Protein AF-J3LW16-F1 (afdb_monomer_lite)

InterPro domains:
  IPR012337 Ribonuclease H-like superfamily [SSF53098] (1-174)
  IPR036397 Ribonuclease H superfamily [G3DSA:3.30.420.10] (1-181)
  IPR039637 CCR4-NOT transcription complex subunit 7/8/Pop2 [PTHR10797] (1-177)

Foldseek 3Di:
DDFAWQDQDDFDDDDDPDPVFRVVVSLLVRLQQTATAKDKAFDADPVRHAAQDDPVRDGDIDMFGAQPDDPVPGDGDPVSVVVVVVVPDDNVCCNVPGDHLLVVLVCVVVVCCWQHPVHEAEEAPCSNVLSNNLCSNVVDRADPDPVSNVVSCCRGPVHYDHVNVVVVVVPPDPPDDDDDDDDD

pLDDT: mean 91.42, std 15.3, range [28.72, 98.69]

Radius of gyration: 17.5 Å; chains: 1; bounding box: 40×38×48 Å

Structure (mmCIF, N/CA/C/O backbone):
data_AF-J3LW16-F1
#
_entry.id   AF-J3LW16-F1
#
loop_
_atom_site.group_PDB
_atom_site.id
_atom_site.type_symbol
_atom_site.label_atom_id
_atom_site.label_alt_id
_atom_site.label_comp_id
_atom_site.label_asym_id
_atom_site.label_entity_id
_atom_site.label_seq_id
_atom_site.pdbx_PDB_ins_code
_atom_site.Cartn_x
_atom_site.Cartn_y
_atom_site.Cartn_z
_atom_site.occupancy
_atom_site.B_iso_or_equiv
_atom_site.auth_seq_id
_atom_site.auth_comp_id
_atom_site.auth_asym_id
_atom_site.auth_atom_id
_atom_site.pdbx_PDB_model_num
ATOM 1 N N . MET A 1 1 ? 10.191 -1.243 1.109 1.00 96.81 1 MET A N 1
ATOM 2 C CA . MET A 1 1 ? 8.870 -0.820 0.605 1.00 96.81 1 MET A CA 1
ATOM 3 C C . MET A 1 1 ? 8.371 0.280 1.515 1.00 96.81 1 MET A C 1
ATOM 5 O O . MET A 1 1 ? 8.704 0.232 2.696 1.00 96.81 1 MET A O 1
ATOM 9 N N . ASP A 1 2 ? 7.664 1.246 0.942 1.00 97.88 2 ASP A N 1
ATOM 10 C CA . ASP A 1 2 ? 7.088 2.395 1.641 1.00 97.88 2 ASP A CA 1
ATOM 11 C C . ASP A 1 2 ? 5.839 2.896 0.893 1.00 97.88 2 ASP A C 1
ATOM 13 O O . ASP A 1 2 ? 5.731 2.666 -0.322 1.00 97.88 2 ASP A O 1
ATOM 17 N N . THR A 1 3 ? 4.901 3.547 1.586 1.00 98.44 3 THR A N 1
ATOM 18 C CA . THR A 1 3 ? 3.674 4.077 0.971 1.00 98.44 3 THR A CA 1
ATOM 19 C C . THR A 1 3 ? 3.356 5.508 1.377 1.00 98.44 3 THR A C 1
ATOM 21 O O . THR A 1 3 ? 3.570 5.904 2.514 1.00 98.44 3 THR A O 1
ATOM 24 N N . GLU A 1 4 ? 2.734 6.248 0.456 1.00 98.50 4 GLU A N 1
ATOM 25 C CA . GLU A 1 4 ? 2.121 7.543 0.760 1.00 98.50 4 GLU A CA 1
ATOM 26 C C . GLU A 1 4 ? 0.601 7.425 0.698 1.00 98.50 4 GLU A C 1
ATOM 28 O O . GLU A 1 4 ? 0.036 6.815 -0.219 1.00 98.50 4 GLU A O 1
ATOM 33 N N . PHE A 1 5 ? -0.075 8.030 1.668 1.00 98.06 5 PHE A N 1
ATOM 34 C CA . PHE A 1 5 ? -1.526 7.971 1.820 1.00 98.06 5 PHE A CA 1
ATOM 35 C C . PHE A 1 5 ? -2.046 9.226 2.540 1.00 98.06 5 PHE A C 1
ATOM 37 O O . PHE A 1 5 ? -1.268 9.936 3.181 1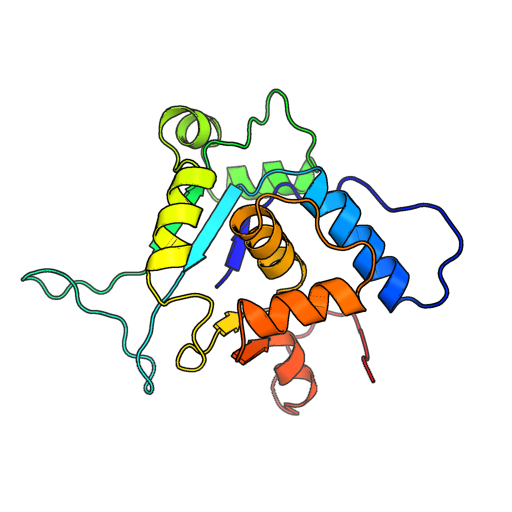.00 98.06 5 PHE A O 1
ATOM 44 N N . PRO A 1 6 ? -3.357 9.529 2.479 1.00 97.56 6 PRO A N 1
ATOM 45 C CA . PRO A 1 6 ? -3.910 10.810 2.934 1.00 97.56 6 PRO A CA 1
ATOM 46 C C . PRO A 1 6 ? -4.045 10.934 4.467 1.00 97.56 6 PRO A C 1
ATOM 48 O O . PRO A 1 6 ? -4.935 11.618 4.974 1.00 97.56 6 PRO A O 1
ATOM 51 N N . GLY A 1 7 ? -3.160 10.281 5.223 1.00 96.81 7 GLY A N 1
ATOM 52 C CA . GLY A 1 7 ? -3.076 10.362 6.677 1.00 96.81 7 GLY A CA 1
ATOM 53 C C . GLY A 1 7 ? -4.148 9.574 7.432 1.00 96.81 7 GLY A C 1
ATOM 54 O O . GLY A 1 7 ? -4.630 8.532 6.989 1.00 96.81 7 GLY A O 1
ATOM 55 N N . ILE A 1 8 ? -4.474 10.066 8.629 1.00 97.06 8 ILE A N 1
ATOM 56 C CA . ILE A 1 8 ? -5.445 9.478 9.560 1.00 97.06 8 ILE A CA 1
ATOM 57 C C . ILE A 1 8 ? -6.541 10.516 9.795 1.00 97.06 8 ILE A C 1
ATOM 59 O O . ILE A 1 8 ? -6.280 11.576 10.361 1.00 97.06 8 ILE A O 1
ATOM 63 N N . VAL A 1 9 ? -7.767 10.199 9.387 1.00 96.75 9 VAL A N 1
ATOM 64 C CA . VAL A 1 9 ? -8.920 11.117 9.417 1.00 96.75 9 VAL A CA 1
ATOM 65 C C . VAL A 1 9 ? -9.937 10.757 10.492 1.00 96.75 9 VAL A C 1
ATOM 67 O O . VAL A 1 9 ? -10.747 11.590 10.889 1.00 96.75 9 VAL A O 1
ATOM 70 N N . CYS A 1 10 ? -9.901 9.522 10.993 1.00 94.25 10 CYS A N 1
ATOM 71 C CA . CYS A 1 10 ? -10.822 9.067 12.023 1.00 94.25 10 CYS A CA 1
ATOM 72 C C . CYS A 1 10 ? -10.128 8.216 13.086 1.00 94.25 10 CYS A C 1
ATOM 74 O O . CYS A 1 10 ? -9.107 7.567 12.850 1.00 94.25 10 CYS A O 1
ATOM 76 N N . ARG A 1 11 ? -10.713 8.210 14.284 1.00 94.69 11 ARG A N 1
ATOM 77 C CA . ARG A 1 11 ? -10.347 7.311 15.377 1.00 94.69 11 ARG A CA 1
ATOM 78 C C . ARG A 1 11 ? -11.621 6.642 15.881 1.00 94.69 11 ARG A C 1
ATOM 80 O O . ARG A 1 11 ? -12.597 7.350 16.135 1.00 94.69 11 ARG A O 1
ATOM 87 N N . PRO A 1 12 ? -11.646 5.309 16.003 1.00 91.19 12 PRO A N 1
ATOM 88 C CA . PRO A 1 12 ? -12.837 4.611 16.444 1.00 91.19 12 PRO A CA 1
ATOM 89 C C . PRO A 1 12 ? -13.121 4.951 17.912 1.00 91.19 12 PRO A C 1
ATOM 91 O O . PRO A 1 12 ? -12.210 5.030 18.738 1.00 91.19 12 PRO A O 1
ATOM 94 N N . VAL A 1 13 ? -14.398 5.168 18.222 1.00 89.94 13 VAL A N 1
ATOM 95 C CA . VAL A 1 13 ? -14.882 5.469 19.574 1.00 89.94 13 VAL A CA 1
ATOM 96 C C . VAL A 1 13 ? -15.465 4.193 20.168 1.00 89.94 13 VAL A C 1
ATOM 98 O O . VAL A 1 13 ? -16.282 3.533 19.531 1.00 89.94 13 VAL A O 1
ATOM 101 N N . GLY A 1 14 ? -15.048 3.836 21.380 1.00 87.31 14 GLY A N 1
ATOM 102 C CA . GLY A 1 14 ? -15.543 2.646 22.065 1.00 87.31 14 GLY A CA 1
ATOM 103 C C . GLY A 1 14 ? -14.592 2.138 23.141 1.00 87.31 14 GLY A C 1
ATOM 104 O O . GLY A 1 14 ? -13.518 2.700 23.360 1.00 87.31 14 GLY A O 1
ATOM 105 N N . ALA A 1 15 ? -15.006 1.067 23.815 1.00 87.62 15 ALA A N 1
ATOM 106 C CA . ALA A 1 15 ? -14.154 0.332 24.738 1.00 87.62 15 ALA A CA 1
ATOM 107 C C . ALA A 1 15 ? -13.325 -0.701 23.963 1.00 87.62 15 ALA A C 1
ATOM 109 O O . ALA A 1 15 ? -13.872 -1.478 23.181 1.00 87.62 15 ALA A O 1
ATOM 110 N N . PHE A 1 16 ? -12.016 -0.720 24.206 1.00 91.50 16 PHE A N 1
ATOM 111 C CA . PHE A 1 16 ? -11.082 -1.670 23.606 1.00 91.50 16 PHE A CA 1
ATOM 112 C C . PHE A 1 16 ? -10.417 -2.486 24.708 1.00 91.50 16 PHE A C 1
ATOM 114 O O . PHE A 1 16 ? -10.077 -1.947 25.760 1.00 91.50 16 PHE A O 1
ATOM 121 N N . HIS A 1 17 ? -10.226 -3.781 24.464 1.00 88.00 17 HIS A N 1
ATOM 122 C CA . HIS A 1 17 ? -9.597 -4.678 25.434 1.00 88.00 17 HIS A CA 1
ATOM 123 C C . HIS A 1 17 ? -8.100 -4.394 25.604 1.00 88.00 17 HIS A C 1
ATOM 125 O O . HIS A 1 17 ? -7.548 -4.624 26.678 1.00 88.00 17 HIS A O 1
ATOM 131 N N . SER A 1 18 ? -7.448 -3.866 24.566 1.00 92.75 18 SER A N 1
ATOM 132 C CA . SER A 1 18 ? -6.033 -3.511 24.582 1.00 92.75 18 SER A CA 1
ATOM 133 C C . SER A 1 18 ? -5.723 -2.314 23.674 1.00 92.75 18 SER A C 1
ATOM 135 O O . SER A 1 18 ? -6.483 -1.983 22.759 1.00 92.75 18 SER A O 1
ATOM 137 N N . LEU A 1 19 ? -4.561 -1.686 23.893 1.00 91.50 19 LEU A N 1
ATOM 138 C CA . LEU A 1 19 ? -4.025 -0.662 22.986 1.00 91.50 19 LEU A CA 1
ATOM 139 C C . LEU A 1 19 ? -3.791 -1.228 21.577 1.00 91.50 19 LEU A C 1
ATOM 141 O O . LEU A 1 19 ? -3.982 -0.534 20.583 1.00 91.50 19 LEU A O 1
ATOM 145 N N . THR A 1 20 ? -3.412 -2.501 21.487 1.00 91.12 20 THR A N 1
ATOM 146 C CA . THR A 1 20 ? -3.200 -3.201 20.222 1.00 91.12 20 THR A CA 1
ATOM 147 C C . THR A 1 20 ? -4.496 -3.312 19.414 1.00 91.12 20 THR A C 1
ATOM 149 O O . THR A 1 20 ? -4.492 -3.011 18.219 1.00 91.12 20 THR A O 1
ATOM 152 N N . ASP A 1 21 ? -5.614 -3.649 20.065 1.00 91.94 21 ASP A N 1
ATOM 153 C CA . ASP A 1 21 ? -6.932 -3.703 19.419 1.00 91.94 21 ASP A CA 1
ATOM 154 C C . ASP A 1 21 ? -7.376 -2.320 18.939 1.00 91.94 21 ASP A C 1
ATOM 156 O O . ASP A 1 21 ? -7.858 -2.174 17.816 1.00 91.94 21 ASP A O 1
ATOM 160 N N . TYR A 1 22 ? -7.160 -1.290 19.762 1.00 95.44 22 TYR A N 1
ATOM 161 C CA . TYR A 1 22 ? -7.435 0.098 19.392 1.00 95.44 22 TYR A CA 1
ATOM 162 C C . TYR A 1 22 ? -6.612 0.548 18.175 1.00 95.44 22 TYR A C 1
ATOM 164 O O . TYR A 1 22 ? -7.145 1.148 17.236 1.00 95.44 22 TYR A O 1
ATOM 172 N N . ASN A 1 23 ? -5.316 0.229 18.161 1.00 95.31 23 ASN A N 1
ATOM 173 C CA . ASN A 1 23 ? -4.415 0.571 17.064 1.00 95.31 23 ASN A CA 1
ATOM 174 C C . ASN A 1 23 ? -4.839 -0.122 15.766 1.00 95.31 23 ASN A C 1
ATOM 176 O O . ASN A 1 23 ? -4.913 0.528 14.723 1.00 95.31 23 ASN A O 1
ATOM 180 N N . TYR A 1 24 ? -5.174 -1.414 15.829 1.00 97.06 24 TYR A N 1
ATOM 181 C CA . TYR A 1 24 ? -5.664 -2.142 14.662 1.00 97.06 24 TYR A CA 1
ATOM 182 C C . TYR A 1 24 ? -7.007 -1.594 14.167 1.00 97.06 24 TYR A C 1
ATOM 184 O O . TYR A 1 24 ? -7.173 -1.386 12.968 1.00 97.06 24 TYR A O 1
ATOM 192 N N . ALA A 1 25 ? -7.945 -1.299 15.069 1.00 97.38 25 ALA A N 1
ATOM 193 C CA . ALA A 1 25 ? -9.228 -0.706 14.704 1.00 97.38 25 ALA A CA 1
ATOM 194 C C . ALA A 1 25 ? -9.055 0.665 14.027 1.00 97.38 25 ALA A C 1
ATOM 196 O O . ALA A 1 25 ? -9.733 0.955 13.040 1.00 97.38 25 ALA A O 1
ATOM 197 N N . THR A 1 26 ? -8.113 1.483 14.510 1.00 97.81 26 THR A N 1
ATOM 198 C CA . THR A 1 26 ? -7.762 2.772 13.894 1.00 97.81 26 THR A CA 1
ATOM 199 C C . THR A 1 26 ? -7.190 2.573 12.493 1.00 97.81 26 THR A C 1
ATOM 201 O O . THR A 1 26 ? -7.666 3.198 11.546 1.00 97.81 26 THR A O 1
ATOM 204 N N . LEU A 1 27 ? -6.223 1.665 12.335 1.00 98.38 27 LEU A N 1
ATOM 205 C CA . LEU A 1 27 ? -5.636 1.330 11.038 1.00 98.38 27 LEU A CA 1
ATOM 206 C C . LEU A 1 27 ? -6.707 0.843 10.059 1.00 98.38 27 LEU A C 1
ATOM 208 O O . LEU A 1 27 ? -6.831 1.394 8.969 1.00 98.38 27 LEU A O 1
ATOM 212 N N . LYS A 1 28 ? -7.521 -0.140 10.462 1.00 98.25 28 LYS A N 1
ATOM 213 C CA . LYS A 1 28 ? -8.598 -0.715 9.646 1.00 98.25 28 LYS A CA 1
ATOM 214 C C . LYS A 1 28 ? -9.560 0.362 9.151 1.00 98.25 28 LYS A C 1
ATOM 216 O O . LYS A 1 28 ? -9.872 0.390 7.963 1.00 98.25 28 LYS A O 1
ATOM 221 N N . ALA A 1 29 ? -10.029 1.233 10.046 1.00 97.94 29 ALA A N 1
ATOM 222 C CA . ALA A 1 29 ? -10.995 2.273 9.708 1.00 97.94 29 ALA A CA 1
ATOM 223 C C . ALA A 1 29 ? -10.449 3.236 8.643 1.00 97.94 29 ALA A C 1
ATOM 225 O O . ALA A 1 29 ? -11.115 3.478 7.638 1.00 97.94 29 ALA A O 1
ATOM 226 N N . ASN A 1 30 ? -9.219 3.724 8.826 1.00 98.44 30 ASN A N 1
ATOM 227 C CA . ASN A 1 30 ? -8.609 4.675 7.898 1.00 98.44 30 ASN A CA 1
ATOM 228 C C . ASN A 1 30 ? -8.214 4.007 6.577 1.00 98.44 30 ASN A C 1
ATOM 230 O O . ASN A 1 30 ? -8.595 4.498 5.523 1.00 98.44 30 ASN A O 1
ATOM 234 N N . VAL A 1 31 ? -7.546 2.849 6.609 1.00 98.44 31 VAL A N 1
ATOM 235 C CA . VAL A 1 31 ? -7.149 2.135 5.384 1.00 98.44 31 VAL A CA 1
ATOM 236 C C . VAL A 1 31 ? -8.365 1.770 4.538 1.00 98.44 31 VAL A C 1
ATOM 238 O O . VAL A 1 31 ? -8.336 1.941 3.324 1.00 98.44 31 VAL A O 1
ATOM 241 N N . ASN A 1 32 ? -9.460 1.295 5.138 1.00 97.88 32 ASN A N 1
ATOM 242 C CA . ASN A 1 32 ? -10.658 0.941 4.374 1.00 97.88 32 ASN A CA 1
ATOM 243 C C . ASN A 1 32 ? -11.332 2.166 3.743 1.00 97.88 32 ASN A C 1
ATOM 245 O O . ASN A 1 32 ? -11.803 2.065 2.612 1.00 97.88 32 ASN A O 1
ATOM 249 N N . MET A 1 33 ? -11.335 3.305 4.438 1.00 96.88 33 MET A N 1
ATOM 250 C CA . MET A 1 33 ? -11.962 4.548 3.982 1.00 96.88 33 MET A CA 1
ATOM 251 C C . MET A 1 33 ? -11.153 5.275 2.903 1.00 96.88 33 MET A C 1
ATOM 253 O O . MET A 1 33 ? -11.739 5.876 2.013 1.00 96.88 33 MET A O 1
ATOM 257 N N . LEU A 1 34 ? -9.825 5.223 2.985 1.00 97.88 34 LEU A N 1
ATOM 258 C CA . LEU A 1 34 ? -8.932 6.088 2.219 1.00 97.88 34 LEU A CA 1
ATOM 259 C C . LEU A 1 34 ? -8.289 5.371 1.024 1.00 97.88 34 LEU A C 1
ATOM 261 O O . LEU A 1 34 ? -8.179 4.139 0.990 1.00 97.88 34 LEU A O 1
ATOM 265 N N . HIS A 1 35 ? -7.841 6.147 0.040 1.00 97.62 35 HIS A N 1
ATOM 266 C CA . HIS A 1 35 ? -7.125 5.644 -1.131 1.00 97.62 35 HIS A CA 1
ATOM 267 C C . HIS A 1 35 ? -5.606 5.713 -0.933 1.00 97.62 35 HIS A C 1
ATOM 269 O O . HIS A 1 35 ? -5.083 6.662 -0.355 1.00 97.62 35 HIS A O 1
ATOM 275 N N . LEU A 1 36 ? -4.903 4.679 -1.403 1.00 98.31 36 LEU A N 1
ATOM 276 C CA . LEU A 1 36 ? -3.443 4.676 -1.489 1.00 98.31 36 LEU A CA 1
ATOM 277 C C . LEU A 1 36 ? -3.021 5.675 -2.572 1.00 98.31 36 LEU A C 1
ATOM 279 O O . LEU A 1 36 ? -3.593 5.651 -3.659 1.00 98.31 36 LEU A O 1
ATOM 283 N N . ILE A 1 37 ? -2.032 6.524 -2.292 1.00 98.56 37 ILE A N 1
ATOM 284 C CA . ILE A 1 37 ? -1.570 7.559 -3.229 1.00 98.56 37 ILE A CA 1
ATOM 285 C C . ILE A 1 37 ? -0.326 7.080 -3.973 1.00 98.56 37 ILE A C 1
ATOM 287 O O . ILE A 1 37 ? -0.235 7.221 -5.192 1.00 98.56 37 ILE A O 1
ATOM 291 N N . GLN A 1 38 ? 0.631 6.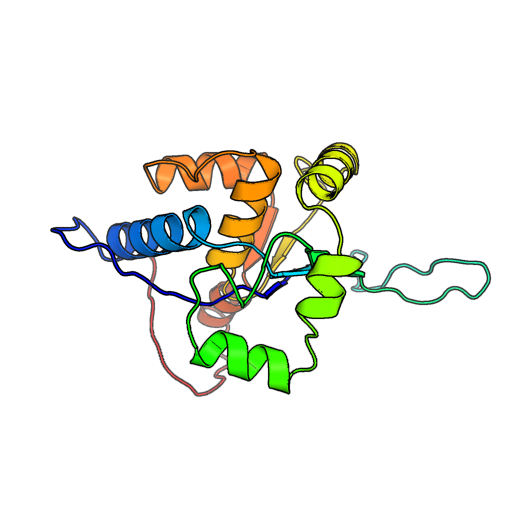500 -3.251 1.00 98.62 38 GLN A N 1
ATOM 292 C CA . GLN A 1 38 ? 1.907 6.086 -3.822 1.00 98.62 38 GLN A CA 1
ATOM 293 C C . GLN A 1 38 ? 2.428 4.813 -3.163 1.00 98.62 38 GLN A C 1
ATOM 295 O O . GLN A 1 38 ? 2.261 4.610 -1.963 1.00 98.62 38 GLN A O 1
ATOM 300 N N . LEU A 1 39 ? 3.113 3.981 -3.943 1.00 98.62 39 LEU A N 1
ATOM 301 C CA . LEU A 1 39 ? 3.867 2.826 -3.466 1.00 98.62 39 LEU A CA 1
ATOM 302 C C . LEU A 1 39 ? 5.297 2.866 -4.009 1.00 98.62 39 LEU A C 1
ATOM 304 O O . LEU A 1 39 ? 5.510 2.848 -5.222 1.00 98.62 39 LEU A O 1
ATOM 308 N N . GLY A 1 40 ? 6.274 2.855 -3.106 1.00 98.31 40 GLY A N 1
ATOM 309 C CA . GLY A 1 40 ? 7.690 2.689 -3.413 1.00 98.31 40 GLY A CA 1
ATOM 310 C C . GLY A 1 40 ? 8.141 1.235 -3.260 1.00 98.31 40 GLY A C 1
ATOM 311 O O . GLY A 1 40 ? 8.070 0.655 -2.170 1.00 98.31 40 GLY A O 1
ATOM 312 N N . LEU A 1 41 ? 8.671 0.647 -4.334 1.00 97.50 41 LEU A N 1
ATOM 313 C CA . LEU A 1 41 ? 9.307 -0.670 -4.330 1.00 97.50 41 LEU A CA 1
ATOM 314 C C . LEU A 1 41 ? 10.763 -0.574 -4.790 1.00 97.50 41 LEU A C 1
ATOM 316 O O . LEU A 1 41 ? 11.073 -0.154 -5.905 1.00 97.50 41 LEU A O 1
ATOM 320 N N . THR A 1 42 ? 11.654 -1.063 -3.935 1.00 96.75 42 THR A N 1
ATOM 321 C CA . THR A 1 42 ? 13.070 -1.258 -4.242 1.00 96.75 42 THR A CA 1
ATOM 322 C C . THR A 1 42 ? 13.365 -2.741 -4.142 1.00 96.75 42 THR A C 1
ATOM 324 O O . THR A 1 42 ? 13.149 -3.342 -3.091 1.00 96.75 42 THR A O 1
ATOM 327 N N . PHE A 1 43 ? 13.861 -3.318 -5.233 1.00 95.38 43 PHE A N 1
ATOM 328 C CA . PHE A 1 43 ? 14.317 -4.701 -5.269 1.00 95.38 43 PHE A CA 1
ATOM 329 C C . PHE A 1 43 ? 15.833 -4.733 -5.134 1.00 95.38 43 PHE A C 1
ATOM 331 O O . PHE A 1 43 ? 16.528 -3.899 -5.717 1.00 95.38 43 PHE A O 1
ATOM 338 N N . SER A 1 44 ? 16.345 -5.701 -4.386 1.00 95.12 44 SER A N 1
ATOM 339 C CA . SER A 1 44 ? 17.779 -5.910 -4.238 1.00 95.12 44 SER A CA 1
ATOM 340 C C . SER A 1 44 ? 18.119 -7.390 -4.124 1.00 95.12 44 SER A C 1
ATOM 342 O O . SER A 1 44 ? 17.305 -8.206 -3.690 1.00 95.12 44 SER A O 1
ATOM 344 N N . GLY A 1 45 ? 19.335 -7.735 -4.543 1.00 93.06 45 GLY A N 1
ATOM 345 C CA . GLY A 1 45 ? 19.912 -9.049 -4.291 1.00 93.06 45 GLY A CA 1
ATOM 346 C C . GLY A 1 45 ? 20.379 -9.219 -2.836 1.00 93.06 45 GLY A C 1
ATOM 347 O O . GLY A 1 45 ? 20.343 -8.270 -2.046 1.00 93.06 45 GLY A O 1
ATOM 348 N N . PRO A 1 46 ? 20.874 -10.416 -2.468 1.00 91.38 46 PRO A N 1
ATOM 349 C CA . PRO A 1 46 ? 21.289 -10.734 -1.098 1.00 91.38 46 PRO A CA 1
ATOM 350 C C . PRO A 1 46 ? 22.421 -9.862 -0.532 1.00 91.38 46 PRO A C 1
ATOM 352 O O . PRO A 1 46 ? 22.639 -9.861 0.676 1.00 91.38 46 PRO A O 1
ATOM 355 N N . ARG A 1 47 ? 23.165 -9.135 -1.377 1.00 92.19 47 ARG A N 1
ATOM 356 C CA . ARG A 1 47 ? 24.240 -8.216 -0.966 1.00 92.19 47 ARG A CA 1
ATOM 357 C C . ARG A 1 47 ? 23.834 -6.746 -1.106 1.00 92.19 47 ARG A C 1
ATOM 359 O O . ARG A 1 47 ? 24.692 -5.871 -1.031 1.00 92.19 47 ARG A O 1
ATOM 366 N N . GLY A 1 48 ? 22.547 -6.466 -1.316 1.00 91.00 48 GLY A N 1
ATOM 367 C CA . GLY A 1 48 ? 22.028 -5.111 -1.494 1.00 91.00 48 GLY A CA 1
ATOM 368 C C . GLY A 1 48 ? 22.237 -4.538 -2.898 1.00 91.00 48 GLY A C 1
ATOM 369 O O . GLY A 1 48 ? 22.073 -3.338 -3.100 1.00 91.00 48 GLY A O 1
ATOM 370 N N . GLU A 1 49 ? 22.600 -5.361 -3.883 1.00 93.19 49 GLU A N 1
ATOM 371 C CA . GLU A 1 49 ? 22.755 -4.916 -5.264 1.00 93.19 49 GLU A CA 1
ATOM 372 C C . GLU A 1 49 ? 21.398 -4.608 -5.912 1.00 93.19 49 GLU A C 1
ATOM 374 O O . GLU A 1 49 ? 20.485 -5.430 -5.873 1.00 93.19 49 GLU A O 1
ATOM 379 N N . LEU A 1 50 ? 21.266 -3.431 -6.532 1.00 93.50 50 LEU A N 1
ATOM 380 C CA . LEU A 1 50 ? 20.065 -3.068 -7.289 1.00 93.50 50 LEU A CA 1
ATOM 381 C C . LEU A 1 50 ? 20.032 -3.776 -8.653 1.00 93.50 50 LEU A C 1
ATOM 383 O O . LEU A 1 50 ? 21.093 -3.974 -9.259 1.00 93.50 50 LEU A O 1
ATOM 387 N N . PRO A 1 51 ? 18.835 -4.102 -9.176 1.00 89.50 51 PRO A N 1
ATOM 388 C CA . PRO A 1 51 ? 18.692 -4.666 -10.508 1.00 89.50 51 PRO A CA 1
ATOM 389 C C . PRO A 1 51 ? 19.230 -3.693 -11.559 1.00 89.50 51 PRO A C 1
ATOM 391 O O . PRO A 1 51 ? 18.988 -2.487 -11.492 1.00 89.50 51 PRO A O 1
ATOM 394 N N . ALA A 1 52 ? 19.960 -4.241 -12.528 1.00 89.75 52 ALA A N 1
ATOM 395 C CA . ALA A 1 52 ? 20.427 -3.532 -13.709 1.00 89.75 52 ALA A CA 1
ATOM 396 C C . ALA A 1 52 ? 19.505 -3.881 -14.881 1.00 89.75 52 ALA A C 1
ATOM 398 O O . ALA A 1 52 ? 19.446 -5.044 -15.281 1.00 89.75 52 ALA A O 1
ATOM 399 N N . LEU A 1 53 ? 18.785 -2.891 -15.403 1.00 86.12 53 LEU A N 1
ATOM 400 C CA . LEU A 1 53 ? 17.825 -3.052 -16.494 1.00 86.12 53 LEU A CA 1
ATOM 401 C C . LEU A 1 53 ? 18.327 -2.350 -17.755 1.00 86.12 53 LEU A C 1
ATOM 403 O O . LEU A 1 53 ? 18.982 -1.316 -17.658 1.00 86.12 53 LEU A O 1
ATOM 407 N N . GLY A 1 54 ? 17.983 -2.904 -18.919 1.00 84.50 54 GLY A N 1
ATOM 408 C CA . GLY A 1 54 ? 18.375 -2.363 -20.223 1.00 84.50 54 GLY A CA 1
ATOM 409 C C . GLY A 1 54 ? 19.846 -2.593 -20.585 1.00 84.50 54 GLY A C 1
ATOM 410 O O . GLY A 1 54 ? 20.647 -3.071 -19.777 1.00 84.50 54 GLY A O 1
ATOM 411 N N . ASP A 1 55 ? 20.194 -2.238 -21.822 1.00 87.00 55 ASP A N 1
ATOM 412 C CA . ASP A 1 55 ? 21.555 -2.381 -22.361 1.00 87.00 55 ASP A CA 1
ATOM 413 C C . ASP A 1 55 ? 22.570 -1.491 -21.622 1.00 87.00 55 ASP A C 1
ATOM 415 O O . ASP A 1 55 ? 23.747 -1.831 -21.504 1.00 87.00 55 ASP A O 1
ATOM 419 N N . ASP A 1 56 ? 22.103 -0.373 -21.062 1.00 88.50 56 ASP A N 1
ATOM 420 C CA . ASP A 1 56 ? 22.888 0.578 -20.273 1.00 88.50 56 ASP A CA 1
ATOM 421 C C . ASP A 1 56 ? 23.068 0.156 -18.802 1.00 88.50 56 ASP A C 1
ATOM 423 O O . ASP A 1 56 ? 23.758 0.840 -18.039 1.00 88.50 56 ASP A O 1
ATOM 427 N N . ARG A 1 57 ? 22.489 -0.984 -18.393 1.00 87.44 57 ARG A N 1
ATOM 428 C CA . ARG A 1 57 ? 22.546 -1.527 -17.025 1.00 87.44 57 ARG A CA 1
ATOM 429 C C . ARG A 1 57 ? 22.100 -0.521 -15.961 1.00 87.44 57 ARG A C 1
ATOM 431 O O . ARG A 1 57 ? 22.646 -0.498 -14.850 1.00 87.44 57 ARG A O 1
ATOM 438 N N . ARG A 1 58 ? 21.102 0.306 -16.273 1.00 88.38 58 ARG A N 1
ATOM 439 C CA . ARG A 1 58 ? 20.588 1.316 -15.350 1.00 88.38 58 ARG A CA 1
ATOM 440 C C . ARG A 1 58 ? 20.019 0.665 -14.090 1.00 88.38 58 ARG A C 1
ATOM 442 O O . ARG A 1 58 ? 19.253 -0.295 -14.150 1.00 88.38 58 ARG A O 1
ATOM 449 N N . ARG A 1 59 ? 20.396 1.213 -12.932 1.00 91.00 59 ARG A N 1
ATOM 450 C CA . ARG A 1 59 ? 19.830 0.821 -11.636 1.00 91.00 59 ARG A CA 1
ATOM 451 C C . ARG A 1 59 ? 18.461 1.458 -11.470 1.00 91.00 59 ARG A C 1
ATOM 453 O O . ARG A 1 59 ? 18.322 2.663 -11.689 1.00 91.00 59 ARG A O 1
ATOM 460 N N . CYS A 1 60 ? 17.483 0.664 -11.058 1.00 88.94 60 CYS A N 1
ATOM 461 C CA . CYS A 1 60 ? 16.100 1.110 -10.962 1.00 88.94 60 CYS A CA 1
ATOM 462 C C . CYS A 1 60 ? 15.519 0.881 -9.568 1.00 88.94 60 CYS A C 1
ATOM 464 O O . CYS A 1 60 ? 15.785 -0.124 -8.909 1.00 88.94 60 CYS A O 1
ATOM 466 N N . VAL A 1 61 ? 14.696 1.842 -9.167 1.00 94.50 61 VAL A N 1
ATOM 467 C CA . VAL A 1 61 ? 13.713 1.745 -8.092 1.00 94.50 61 VAL A CA 1
ATOM 468 C C . VAL A 1 61 ? 12.373 2.149 -8.694 1.00 94.50 61 VAL A C 1
ATOM 470 O O . VAL A 1 61 ? 12.340 2.915 -9.661 1.00 94.50 61 VAL A O 1
ATOM 473 N N . TRP A 1 62 ? 11.283 1.607 -8.169 1.00 96.25 62 TRP A N 1
ATOM 474 C CA . TRP A 1 62 ? 9.956 1.813 -8.725 1.00 96.25 62 TRP A CA 1
ATOM 475 C C . TRP A 1 62 ? 9.113 2.633 -7.770 1.00 96.25 62 TRP A C 1
ATOM 477 O O . TRP A 1 62 ? 9.023 2.327 -6.583 1.00 96.25 62 TRP A O 1
ATOM 487 N N . GLN A 1 63 ? 8.460 3.642 -8.325 1.00 97.62 63 GLN A N 1
ATOM 488 C CA . GLN A 1 63 ? 7.450 4.431 -7.651 1.00 97.62 63 GLN A CA 1
ATOM 489 C C . GLN A 1 63 ? 6.174 4.336 -8.479 1.00 97.62 63 GLN A C 1
ATOM 491 O O . GLN A 1 63 ? 6.162 4.694 -9.657 1.00 97.62 63 GLN A O 1
ATOM 496 N N . PHE A 1 64 ? 5.119 3.810 -7.873 1.00 98.38 64 PHE A N 1
ATOM 497 C CA . PHE A 1 64 ? 3.801 3.697 -8.480 1.00 98.38 64 PHE A CA 1
ATOM 498 C C . PHE A 1 64 ? 2.917 4.781 -7.880 1.00 98.38 64 PHE A C 1
ATOM 500 O O . PHE A 1 64 ? 2.664 4.755 -6.679 1.00 98.38 64 PHE A O 1
ATOM 507 N N . ASN A 1 65 ? 2.467 5.722 -8.707 1.00 98.44 65 ASN A N 1
ATOM 508 C CA . ASN A 1 65 ? 1.528 6.769 -8.309 1.00 98.44 65 ASN A CA 1
ATOM 509 C C . ASN A 1 65 ? 0.127 6.348 -8.755 1.00 98.44 65 ASN A C 1
ATOM 511 O O . ASN A 1 65 ? -0.057 6.063 -9.938 1.00 98.44 65 ASN A O 1
ATOM 515 N N . PHE A 1 66 ? -0.832 6.272 -7.839 1.00 98.56 66 PHE A N 1
ATOM 516 C CA . PHE A 1 66 ? -2.159 5.713 -8.099 1.00 98.56 66 PHE A CA 1
ATOM 517 C C . PHE A 1 66 ? -3.172 6.780 -8.510 1.00 98.56 66 PHE A C 1
ATOM 519 O O . PHE A 1 66 ? -3.127 7.903 -8.011 1.00 98.56 66 PHE A O 1
ATOM 526 N N . CYS A 1 67 ? -4.092 6.425 -9.411 1.00 98.00 67 CYS A N 1
ATOM 527 C CA . CYS A 1 67 ? -5.094 7.355 -9.943 1.00 98.00 67 CYS A CA 1
ATOM 528 C C . CYS A 1 67 ? -6.381 7.439 -9.112 1.00 98.00 67 CYS A C 1
ATOM 530 O O . CYS A 1 67 ? -7.264 8.227 -9.431 1.00 98.00 67 CYS A O 1
ATOM 532 N N . GLU A 1 68 ? -6.533 6.593 -8.093 1.00 97.50 68 GLU A N 1
ATOM 533 C CA . GLU A 1 68 ? -7.770 6.488 -7.317 1.00 97.50 68 GLU A CA 1
ATOM 534 C C . GLU A 1 68 ? -8.013 7.651 -6.349 1.00 97.50 68 GLU A C 1
ATOM 536 O O . GLU A 1 68 ? -9.158 7.842 -5.958 1.00 97.50 68 GLU A O 1
ATOM 541 N N . PHE A 1 69 ? -6.974 8.386 -5.944 1.00 97.75 69 PHE A N 1
ATOM 542 C CA . PHE A 1 69 ? -7.114 9.502 -5.009 1.00 97.75 69 PHE A CA 1
ATOM 543 C C . PHE A 1 69 ? -7.410 10.820 -5.741 1.00 97.75 69 PHE A C 1
ATOM 545 O O . PHE A 1 69 ? -6.639 11.235 -6.607 1.00 97.75 69 PHE A O 1
ATOM 552 N N . ASP A 1 70 ? -8.487 11.496 -5.344 1.00 94.88 70 ASP A N 1
ATOM 553 C CA . ASP A 1 70 ? -8.926 12.805 -5.838 1.00 94.88 70 ASP A CA 1
ATOM 554 C C . ASP A 1 70 ? -9.106 13.773 -4.656 1.00 94.88 70 ASP A C 1
ATOM 556 O O . ASP A 1 70 ? -10.053 13.672 -3.873 1.00 94.88 70 ASP A O 1
ATOM 560 N N . ASP A 1 71 ? -8.214 14.758 -4.540 1.00 93.62 71 ASP A N 1
ATOM 561 C CA . ASP A 1 71 ? -8.206 15.743 -3.454 1.00 93.62 71 ASP A CA 1
ATOM 562 C C . ASP A 1 71 ? -9.358 16.765 -3.515 1.00 93.62 71 ASP A C 1
ATOM 564 O O . ASP A 1 71 ? -9.519 17.566 -2.590 1.00 93.62 71 ASP A O 1
ATOM 568 N N . ALA A 1 72 ? -10.191 16.736 -4.558 1.00 93.38 72 ALA A N 1
ATOM 569 C CA . ALA A 1 72 ? -11.436 17.495 -4.621 1.00 93.38 72 ALA A CA 1
ATOM 570 C C . ALA A 1 72 ? -12.650 16.713 -4.089 1.00 93.38 72 ALA A C 1
ATOM 572 O O . ALA A 1 72 ? -13.694 17.320 -3.829 1.00 93.38 72 ALA A O 1
ATOM 573 N N . ARG A 1 73 ? -12.552 15.383 -3.953 1.00 93.31 73 ARG A N 1
ATOM 574 C CA . ARG A 1 73 ? -13.689 14.502 -3.622 1.00 93.31 73 ARG A CA 1
ATOM 575 C C . ARG A 1 73 ? -13.468 13.654 -2.381 1.00 93.31 73 ARG A C 1
ATOM 577 O O . ARG A 1 73 ? -14.426 13.399 -1.650 1.00 93.31 73 ARG A O 1
ATOM 584 N N . ASP A 1 74 ? -12.240 13.215 -2.164 1.00 96.12 74 ASP A N 1
ATOM 585 C CA . ASP A 1 74 ? -11.912 12.262 -1.121 1.00 96.12 74 ASP A CA 1
ATOM 586 C C . ASP A 1 74 ? -11.688 12.938 0.227 1.00 96.12 74 ASP A C 1
ATOM 588 O O . ASP A 1 74 ? -11.321 14.107 0.340 1.00 96.12 74 ASP A O 1
ATOM 592 N N . ILE A 1 75 ? -11.902 12.159 1.283 1.00 96.44 75 ILE A N 1
ATOM 593 C CA . ILE A 1 75 ? -11.586 12.568 2.648 1.00 96.44 75 ILE A CA 1
ATOM 594 C C . ILE A 1 75 ? -10.076 12.418 2.845 1.00 96.44 75 ILE A C 1
ATOM 596 O O . ILE A 1 75 ? -9.490 11.414 2.446 1.00 96.44 75 ILE A O 1
ATOM 600 N N . PHE A 1 76 ? -9.442 13.389 3.493 1.00 97.75 76 PHE A N 1
ATOM 601 C CA . PHE A 1 76 ? -8.014 13.347 3.796 1.00 97.75 76 PHE A CA 1
ATOM 602 C C . PHE A 1 76 ? -7.671 14.190 5.024 1.00 97.75 76 PHE A C 1
ATOM 604 O O . PHE A 1 76 ? -8.435 15.060 5.444 1.00 97.75 76 PHE A O 1
ATOM 611 N N . ALA A 1 77 ? -6.497 13.943 5.604 1.00 98.00 77 ALA A N 1
ATOM 612 C CA . ALA A 1 77 ? -5.906 14.821 6.601 1.00 98.00 77 ALA A CA 1
ATOM 613 C C . ALA A 1 77 ? -5.167 15.966 5.892 1.00 98.00 77 ALA A C 1
ATOM 615 O O . ALA A 1 77 ? -4.221 15.726 5.138 1.00 98.00 77 ALA A O 1
ATOM 616 N N . SER A 1 78 ? -5.590 17.211 6.133 1.00 96.88 78 SER A N 1
ATOM 617 C CA . SER A 1 78 ? -5.049 18.394 5.444 1.00 96.88 78 SER A CA 1
ATOM 618 C C . SER A 1 78 ? -3.531 18.520 5.573 1.00 96.88 78 SER A C 1
ATOM 620 O O . SER A 1 78 ? -2.862 18.787 4.578 1.00 96.88 78 SER A O 1
ATOM 622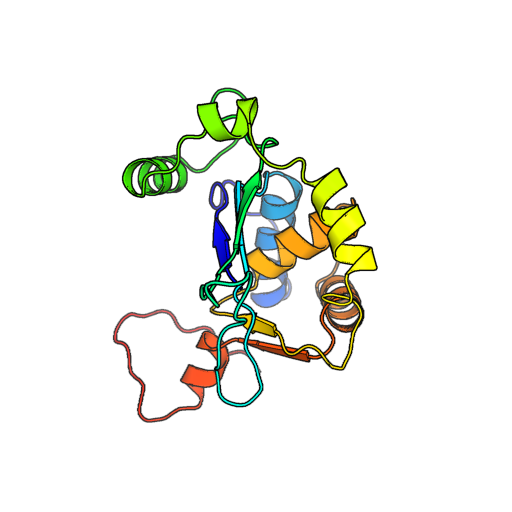 N N . ASP A 1 79 ? -2.983 18.264 6.764 1.00 97.31 79 ASP A N 1
ATOM 623 C CA . ASP A 1 79 ? -1.538 18.337 7.011 1.00 97.31 79 ASP A CA 1
ATOM 624 C C . ASP A 1 79 ? -0.762 17.308 6.176 1.00 97.31 79 ASP A C 1
ATOM 626 O O . ASP A 1 79 ? 0.309 17.614 5.653 1.00 97.31 79 ASP A O 1
ATOM 630 N N . SER A 1 80 ? -1.317 16.102 6.000 1.00 97.00 80 SER A N 1
ATOM 631 C CA . SER A 1 80 ? -0.711 15.050 5.178 1.00 97.00 80 SER A CA 1
ATOM 632 C C . SER A 1 80 ? -0.703 15.433 3.699 1.00 97.00 80 SER A C 1
ATOM 634 O O . SER A 1 80 ? 0.331 15.334 3.048 1.00 97.00 80 SER A O 1
ATOM 636 N N . ILE A 1 81 ? -1.824 15.926 3.168 1.00 97.69 81 ILE A N 1
ATOM 637 C CA . ILE A 1 81 ? -1.912 16.343 1.761 1.00 97.69 81 ILE A CA 1
ATOM 638 C C . ILE A 1 81 ? -1.016 17.543 1.472 1.00 97.69 81 ILE A C 1
ATOM 640 O O . ILE A 1 81 ? -0.319 17.554 0.460 1.00 97.69 81 ILE A O 1
ATOM 644 N N . GLU A 1 82 ? -0.969 18.525 2.367 1.00 97.50 82 GLU A N 1
ATOM 645 C CA . GLU A 1 82 ? -0.081 19.676 2.216 1.00 97.50 82 GLU A CA 1
ATOM 646 C C . GLU A 1 82 ? 1.398 19.263 2.232 1.00 97.50 82 GLU A C 1
ATOM 648 O O . GLU A 1 82 ? 2.183 19.736 1.407 1.00 97.50 82 GLU A O 1
ATOM 653 N N . LEU A 1 83 ? 1.784 18.339 3.119 1.00 97.88 83 LEU A N 1
ATOM 654 C CA . LEU A 1 83 ? 3.138 17.786 3.147 1.00 97.88 83 LEU A CA 1
ATOM 655 C C . LEU A 1 83 ? 3.489 17.072 1.834 1.00 97.88 83 LEU A C 1
ATOM 657 O O . LEU A 1 83 ? 4.576 17.281 1.292 1.00 97.88 83 LEU A O 1
ATOM 661 N N . LEU A 1 84 ? 2.570 16.268 1.298 1.00 97.81 84 LEU A N 1
ATOM 662 C CA . LEU A 1 84 ? 2.774 15.543 0.044 1.00 97.81 84 LEU A CA 1
ATOM 663 C C . LEU A 1 84 ? 2.892 16.490 -1.159 1.00 97.81 84 LEU A C 1
ATOM 665 O O . LEU A 1 84 ? 3.795 16.311 -1.978 1.00 97.81 84 LEU A O 1
ATOM 669 N N . ARG A 1 85 ? 2.078 17.555 -1.230 1.00 96.88 85 ARG A N 1
ATOM 670 C CA . ARG A 1 85 ? 2.227 18.597 -2.267 1.00 96.88 85 ARG A CA 1
ATOM 671 C C . ARG A 1 85 ? 3.593 19.266 -2.195 1.00 96.88 85 ARG A C 1
ATOM 673 O O . ARG A 1 85 ? 4.264 19.412 -3.213 1.00 96.88 85 ARG A O 1
ATOM 680 N N . ARG A 1 86 ? 4.043 19.632 -0.991 1.00 97.75 86 ARG A N 1
ATOM 681 C CA . ARG A 1 86 ? 5.380 20.220 -0.777 1.00 97.75 86 ARG A CA 1
ATOM 682 C C . ARG A 1 86 ? 6.512 19.262 -1.134 1.00 97.75 86 ARG A C 1
ATOM 684 O O . ARG A 1 86 ? 7.582 19.719 -1.523 1.00 97.75 86 ARG A O 1
ATOM 691 N N . SER A 1 87 ? 6.262 17.961 -1.028 1.00 96.00 87 SER A N 1
ATOM 692 C CA . SER A 1 87 ? 7.193 16.899 -1.420 1.00 96.00 87 SER A CA 1
ATOM 693 C C . SER A 1 87 ? 7.182 16.614 -2.927 1.00 96.00 87 SER A C 1
ATOM 695 O O . SER A 1 87 ? 7.963 15.792 -3.397 1.00 96.00 87 SER A O 1
ATOM 697 N N . GLY A 1 88 ? 6.346 17.319 -3.698 1.00 96.25 88 GLY A N 1
ATOM 698 C CA . GLY A 1 88 ? 6.326 17.269 -5.159 1.00 96.25 88 GLY A CA 1
ATOM 699 C C . GLY A 1 88 ? 5.268 16.347 -5.764 1.00 96.25 88 GLY A C 1
ATOM 700 O O . GLY A 1 88 ? 5.330 16.095 -6.966 1.00 96.25 88 GLY A O 1
ATOM 701 N N . LEU A 1 89 ? 4.306 15.843 -4.982 1.00 96.25 89 LEU A N 1
ATOM 702 C CA . LEU A 1 89 ? 3.203 15.056 -5.537 1.00 96.25 89 LEU A CA 1
ATOM 703 C C . LEU A 1 89 ? 2.190 15.957 -6.256 1.00 96.25 89 LEU A C 1
ATOM 705 O O . LEU A 1 89 ? 1.649 16.899 -5.675 1.00 96.25 89 LEU A O 1
ATOM 709 N N . ASP A 1 90 ? 1.900 15.610 -7.511 1.00 95.94 90 ASP A N 1
ATOM 710 C CA . ASP A 1 90 ? 0.848 16.217 -8.326 1.00 95.94 90 ASP A CA 1
ATOM 711 C C . ASP A 1 90 ? -0.359 15.270 -8.397 1.00 95.94 90 ASP A C 1
ATOM 713 O O . ASP A 1 90 ? -0.397 14.323 -9.187 1.00 95.94 90 ASP A O 1
ATOM 717 N N . PHE A 1 91 ? -1.358 15.516 -7.546 1.00 96.56 91 PHE A N 1
ATOM 718 C CA . PHE A 1 91 ? -2.563 14.685 -7.485 1.00 96.56 91 PHE A CA 1
ATOM 719 C C . PHE A 1 91 ? -3.405 14.764 -8.755 1.00 96.56 91 PHE A C 1
ATOM 721 O O . PHE A 1 91 ? -4.014 13.767 -9.137 1.00 96.56 91 PHE A O 1
ATOM 728 N N . ARG A 1 92 ? -3.398 15.906 -9.456 1.00 95.38 92 ARG A N 1
ATOM 729 C CA . ARG A 1 92 ? -4.129 16.036 -10.719 1.00 95.38 92 ARG A CA 1
ATOM 730 C C . ARG A 1 92 ? -3.483 15.166 -11.788 1.00 95.38 92 ARG A C 1
ATOM 732 O O . ARG A 1 92 ? -4.177 14.435 -12.488 1.00 95.38 92 ARG A O 1
ATOM 739 N N . HIS A 1 93 ? -2.154 15.194 -11.872 1.00 96.69 93 HIS A N 1
ATOM 740 C CA . HIS A 1 93 ? -1.420 14.306 -12.765 1.00 96.69 93 HIS A CA 1
ATOM 741 C C . HIS A 1 93 ? -1.652 12.831 -12.422 1.00 96.69 93 HIS A C 1
ATOM 743 O O . HIS A 1 93 ? -1.850 12.022 -13.325 1.00 96.69 93 HIS A O 1
ATOM 749 N N . ASN A 1 94 ? -1.680 12.474 -11.136 1.00 97.31 94 ASN A N 1
ATOM 750 C CA . ASN A 1 94 ? -1.992 11.110 -10.714 1.00 97.31 94 ASN A CA 1
ATOM 751 C C . ASN A 1 94 ? -3.409 10.692 -11.132 1.00 97.31 94 ASN A C 1
ATOM 753 O O . ASN A 1 94 ? -3.581 9.596 -11.653 1.00 97.31 94 ASN A O 1
ATOM 757 N N . ALA A 1 95 ? -4.413 11.553 -10.975 1.00 95.50 95 ALA A N 1
ATOM 758 C CA . ALA A 1 95 ? -5.779 11.253 -11.404 1.00 95.50 95 ALA A CA 1
ATOM 759 C C . ALA A 1 95 ? 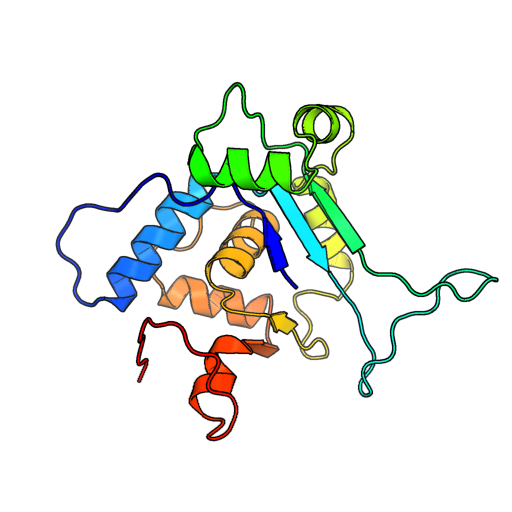-5.894 11.049 -12.931 1.00 95.50 95 ALA A C 1
ATOM 761 O O . ALA A 1 95 ? -6.652 10.194 -13.386 1.00 95.50 95 ALA A O 1
ATOM 762 N N . GLU A 1 96 ? -5.130 11.804 -13.728 1.00 95.44 96 GLU A N 1
ATOM 763 C CA . GLU A 1 96 ? -5.163 11.745 -15.199 1.00 95.44 96 GLU A CA 1
ATOM 764 C C . GLU A 1 96 ? -4.311 10.604 -15.788 1.00 95.44 96 GLU A C 1
ATOM 766 O O . GLU A 1 96 ? -4.717 9.954 -16.752 1.00 95.44 96 GLU A O 1
ATOM 771 N N . CYS A 1 97 ? -3.124 10.372 -15.222 1.00 96.81 97 CYS A N 1
ATOM 772 C CA . CYS A 1 97 ? -2.064 9.537 -15.801 1.00 96.81 97 CYS A CA 1
ATOM 773 C C . CYS A 1 97 ? -1.543 8.448 -14.849 1.00 96.81 97 CYS A C 1
ATOM 775 O O . CYS A 1 97 ? -0.609 7.721 -15.196 1.00 96.81 97 CYS A O 1
ATOM 777 N N . GLY A 1 98 ? -2.096 8.353 -13.641 1.00 97.81 98 GLY A N 1
ATOM 778 C CA . GLY A 1 98 ? -1.657 7.416 -12.617 1.00 97.81 98 GLY A CA 1
ATOM 779 C C . GLY A 1 98 ? -1.980 5.961 -12.941 1.00 97.81 98 GLY A C 1
ATOM 780 O O . GLY A 1 98 ? -2.762 5.612 -13.825 1.00 97.81 98 GLY A O 1
ATOM 781 N N . VAL A 1 99 ? -1.346 5.085 -12.177 1.00 98.25 99 VAL A N 1
ATOM 782 C CA . VAL A 1 99 ? -1.530 3.643 -12.238 1.00 98.25 99 VAL A CA 1
ATOM 783 C C . VAL A 1 99 ? -2.882 3.284 -11.628 1.00 98.25 99 VAL A C 1
ATOM 785 O O . VAL A 1 99 ? -3.176 3.653 -10.498 1.00 98.25 99 VAL A O 1
ATOM 788 N N . ASN A 1 100 ? -3.678 2.492 -12.343 1.00 98.19 100 ASN A N 1
ATOM 789 C CA . ASN A 1 100 ? -4.886 1.910 -11.772 1.00 98.19 100 ASN A CA 1
ATOM 790 C C . ASN A 1 100 ? -4.523 0.810 -10.759 1.00 98.19 100 ASN A C 1
ATOM 792 O O . ASN A 1 100 ? -3.877 -0.180 -11.119 1.00 98.19 100 ASN A O 1
ATOM 796 N N . ALA A 1 101 ? -4.967 0.948 -9.510 1.00 97.56 101 ALA A N 1
ATOM 797 C CA . ALA A 1 101 ? -4.650 0.041 -8.412 1.00 97.56 101 ALA A CA 1
ATOM 798 C C . ALA A 1 101 ? -5.098 -1.399 -8.686 1.00 97.56 101 ALA A C 1
ATOM 800 O O . ALA A 1 101 ? -4.352 -2.328 -8.387 1.00 97.56 101 ALA A O 1
ATOM 801 N N . ARG A 1 102 ? -6.267 -1.608 -9.307 1.00 96.75 102 ARG A N 1
ATOM 802 C CA . ARG A 1 102 ? -6.728 -2.958 -9.679 1.00 96.75 102 ARG A CA 1
ATOM 803 C C . ARG A 1 102 ? -5.807 -3.585 -10.721 1.00 96.75 102 ARG A C 1
ATOM 805 O O . ARG A 1 102 ? -5.390 -4.729 -10.571 1.00 96.75 102 ARG A O 1
ATOM 812 N N . ARG A 1 103 ? -5.454 -2.839 -11.770 1.00 98.00 103 ARG A N 1
ATOM 813 C CA . ARG A 1 103 ? -4.538 -3.349 -12.796 1.00 98.00 103 ARG A CA 1
ATOM 814 C C . ARG A 1 103 ? -3.155 -3.643 -12.217 1.00 98.00 103 ARG A C 1
ATOM 816 O O . ARG A 1 103 ? -2.545 -4.652 -12.564 1.00 98.00 103 ARG A O 1
ATOM 823 N N . PHE A 1 104 ? -2.670 -2.781 -11.329 1.00 98.31 104 PHE A N 1
ATOM 824 C CA . PHE A 1 104 ? -1.426 -3.001 -10.606 1.00 98.31 104 PHE A CA 1
ATOM 825 C C . PHE A 1 104 ? -1.467 -4.298 -9.793 1.00 98.31 104 PHE A C 1
ATOM 827 O O . PHE A 1 104 ? -0.533 -5.092 -9.879 1.00 98.31 104 PHE A O 1
ATOM 834 N N . THR A 1 105 ? -2.541 -4.550 -9.040 1.00 97.25 105 THR A N 1
ATOM 835 C CA . THR A 1 105 ? -2.624 -5.733 -8.174 1.00 97.25 105 THR A CA 1
ATOM 836 C C . THR A 1 105 ? -2.782 -7.027 -8.950 1.00 97.25 105 THR A C 1
ATOM 838 O O . THR A 1 105 ? -2.180 -8.018 -8.549 1.00 97.25 105 THR A O 1
ATOM 841 N N . GLU A 1 106 ? -3.483 -7.028 -10.086 1.00 97.31 106 GLU A N 1
ATOM 842 C CA . GLU A 1 106 ? -3.501 -8.168 -11.016 1.00 97.31 106 GLU A CA 1
ATOM 843 C C . GLU A 1 106 ? -2.080 -8.563 -11.444 1.00 97.31 106 GLU A C 1
ATOM 845 O O . GLU A 1 106 ? -1.694 -9.733 -11.372 1.00 97.31 106 GLU A O 1
ATOM 850 N N . LEU A 1 107 ? -1.277 -7.576 -11.853 1.00 98.38 107 LEU A N 1
ATOM 851 C CA . LEU A 1 107 ? 0.102 -7.802 -12.280 1.00 98.38 107 LEU A CA 1
ATOM 852 C C . LEU A 1 107 ? 0.976 -8.246 -11.103 1.00 98.38 107 LEU A C 1
ATOM 854 O O . LEU A 1 107 ? 1.693 -9.241 -11.216 1.00 98.38 107 LEU A O 1
ATOM 858 N N . LEU A 1 108 ? 0.874 -7.564 -9.959 1.00 98.00 108 LEU A N 1
ATOM 859 C CA . LEU A 1 108 ? 1.645 -7.876 -8.758 1.00 98.00 108 LEU A CA 1
ATOM 860 C C . LEU A 1 108 ? 1.353 -9.298 -8.253 1.00 98.00 108 LEU A C 1
ATOM 862 O O . LEU A 1 108 ? 2.293 -10.017 -7.918 1.00 98.00 108 LEU A O 1
ATOM 866 N N . MET A 1 109 ? 0.091 -9.735 -8.273 1.00 97.06 109 MET A N 1
ATOM 867 C CA . MET A 1 109 ? -0.320 -11.082 -7.855 1.00 97.06 109 MET A CA 1
ATOM 868 C C . MET A 1 109 ? 0.380 -12.180 -8.665 1.00 97.06 109 MET A C 1
ATOM 870 O O . MET A 1 109 ? 0.767 -13.209 -8.120 1.00 97.06 109 MET A O 1
ATOM 874 N N . SER A 1 110 ? 0.576 -11.947 -9.965 1.00 96.19 110 SER A N 1
ATOM 875 C CA . SER A 1 110 ? 1.223 -12.899 -10.881 1.00 96.19 110 SER A CA 1
ATOM 876 C C . SER A 1 110 ? 2.747 -12.743 -10.990 1.00 96.19 110 SER A C 1
ATOM 878 O O . SER A 1 110 ? 3.405 -13.551 -11.640 1.00 96.19 110 SER A O 1
ATOM 880 N N . SER A 1 111 ? 3.325 -11.721 -10.354 1.00 96.94 111 SER A N 1
ATOM 881 C CA . SER A 1 111 ? 4.743 -11.360 -10.504 1.00 96.94 111 SER A CA 1
ATOM 882 C C . SER A 1 111 ? 5.719 -12.226 -9.699 1.00 96.94 111 SER A C 1
ATOM 884 O O . SER A 1 111 ? 6.924 -12.171 -9.936 1.00 96.94 111 SER A O 1
ATOM 886 N N . GLY A 1 112 ? 5.222 -12.977 -8.710 1.00 97.00 112 GLY A N 1
ATOM 887 C CA . GLY A 1 112 ? 6.050 -13.695 -7.736 1.00 97.00 112 GLY A CA 1
ATOM 888 C C . GLY A 1 112 ? 6.618 -12.824 -6.607 1.00 97.00 112 GLY A C 1
ATOM 889 O O . GLY A 1 112 ? 7.397 -13.330 -5.803 1.00 97.00 112 GLY A O 1
ATOM 890 N N . VAL A 1 113 ? 6.250 -11.538 -6.528 1.00 97.44 113 VAL A N 1
ATOM 891 C CA . VAL A 1 113 ? 6.669 -10.615 -5.451 1.00 97.44 113 VAL A CA 1
ATOM 892 C C . VAL A 1 113 ? 5.882 -10.840 -4.153 1.00 97.44 113 VAL A C 1
ATOM 894 O O . VAL A 1 113 ? 6.419 -10.685 -3.057 1.00 97.44 113 VAL A O 1
ATOM 897 N N . VAL A 1 114 ? 4.612 -11.225 -4.270 1.00 98.19 114 VAL A N 1
ATOM 898 C CA . VAL A 1 114 ? 3.740 -11.633 -3.156 1.00 98.19 114 VAL A CA 1
ATOM 899 C C . VAL A 1 114 ? 3.509 -13.141 -3.208 1.00 98.19 114 VAL A C 1
ATOM 901 O O . VAL A 1 114 ? 3.764 -13.760 -4.241 1.00 98.19 114 VAL A O 1
ATOM 904 N N . LEU A 1 115 ? 3.006 -13.730 -2.117 1.00 97.62 115 LEU A N 1
ATOM 905 C CA . LEU A 1 115 ? 2.719 -15.173 -2.023 1.00 97.62 115 LEU A CA 1
ATOM 906 C C . LEU A 1 115 ? 3.962 -16.055 -2.271 1.00 97.62 115 LEU A C 1
ATOM 908 O O . LEU A 1 115 ? 3.852 -17.162 -2.796 1.00 97.62 115 LEU A O 1
ATOM 912 N N . ASN A 1 116 ? 5.153 -15.552 -1.935 1.00 97.44 116 ASN A N 1
ATOM 913 C CA . ASN A 1 116 ? 6.422 -16.205 -2.241 1.00 97.44 116 ASN A CA 1
ATOM 914 C C . ASN A 1 116 ? 7.379 -16.160 -1.044 1.00 97.44 116 ASN A C 1
ATOM 916 O O . ASN A 1 116 ? 7.846 -15.091 -0.652 1.00 97.44 116 ASN A O 1
ATOM 920 N N . ASP A 1 117 ? 7.724 -17.335 -0.515 1.00 96.38 117 ASP A N 1
ATOM 921 C CA . ASP A 1 117 ? 8.626 -17.494 0.634 1.00 96.38 117 ASP A CA 1
ATOM 922 C C . ASP A 1 117 ? 10.083 -17.106 0.325 1.00 96.38 117 ASP A C 1
ATOM 924 O O . ASP A 1 117 ? 10.876 -16.888 1.239 1.00 96.38 117 ASP A O 1
ATOM 928 N N . SER A 1 118 ? 10.443 -16.993 -0.958 1.00 96.75 118 SER A N 1
ATOM 929 C CA . SER A 1 118 ? 11.779 -16.562 -1.397 1.00 96.75 118 SER A CA 1
ATOM 930 C C . SER A 1 118 ? 11.952 -15.038 -1.396 1.00 96.75 118 SER A C 1
ATOM 932 O O . SER A 1 118 ? 13.048 -14.549 -1.675 1.00 96.75 118 SER A O 1
ATOM 934 N N . VAL A 1 119 ? 10.885 -14.278 -1.124 1.00 97.25 119 VAL A N 1
ATOM 935 C CA . VAL A 1 119 ? 10.910 -12.811 -1.074 1.00 97.25 119 VAL A CA 1
ATOM 936 C C . VAL A 1 119 ? 10.932 -12.339 0.375 1.00 97.25 119 VAL A C 1
ATOM 938 O O . VAL A 1 119 ? 10.089 -12.713 1.189 1.00 97.25 119 VAL A O 1
ATOM 941 N N . TYR A 1 120 ? 11.880 -11.454 0.673 1.00 97.06 120 TYR A N 1
ATOM 942 C CA . TYR A 1 120 ? 12.048 -10.841 1.985 1.00 97.06 120 TYR A CA 1
ATOM 943 C C . TYR A 1 120 ? 11.628 -9.377 1.915 1.00 97.06 120 TYR A C 1
ATOM 945 O O . TYR A 1 120 ? 12.282 -8.559 1.266 1.00 97.06 120 TYR A O 1
ATOM 953 N N . TRP A 1 121 ? 10.534 -9.033 2.586 1.00 97.88 121 TRP A N 1
ATOM 954 C CA . TRP A 1 121 ? 10.048 -7.659 2.631 1.00 97.88 121 TRP A CA 1
ATOM 955 C C . TRP A 1 121 ? 10.800 -6.865 3.694 1.00 97.88 121 TRP A C 1
ATOM 957 O O . TRP A 1 121 ? 10.828 -7.252 4.856 1.00 97.88 121 TRP A O 1
ATOM 967 N N . VAL A 1 122 ? 11.394 -5.736 3.315 1.00 97.06 122 VAL A N 1
ATOM 968 C CA . VAL A 1 122 ? 1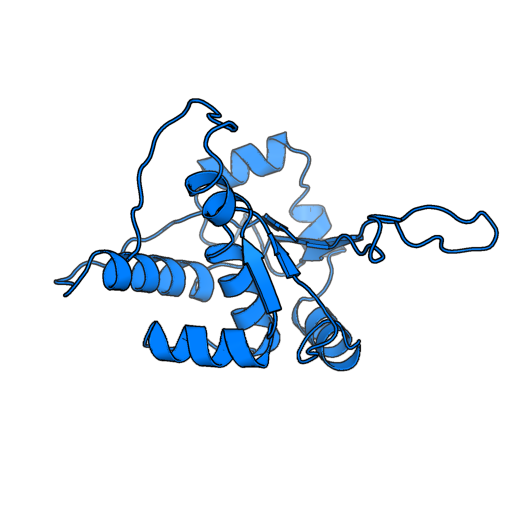2.057 -4.819 4.253 1.00 97.06 122 VAL A CA 1
ATOM 969 C C . VAL A 1 122 ? 11.304 -3.498 4.267 1.00 97.06 122 VAL A C 1
ATOM 971 O O . VAL A 1 122 ? 11.049 -2.908 3.209 1.00 97.06 122 VAL A O 1
ATOM 974 N N . THR A 1 123 ? 10.922 -3.053 5.459 1.00 97.06 123 THR A N 1
ATOM 975 C CA . THR A 1 123 ? 10.033 -1.904 5.660 1.00 97.06 123 THR A CA 1
ATOM 976 C C . THR A 1 123 ? 10.406 -1.108 6.914 1.00 97.06 123 THR A C 1
ATOM 978 O O . THR A 1 123 ? 11.286 -1.513 7.676 1.00 97.06 123 THR A O 1
ATOM 981 N N . PHE A 1 124 ? 9.754 0.032 7.146 1.00 95.88 124 PHE A N 1
ATOM 982 C CA . PHE A 1 124 ? 9.986 0.866 8.323 1.00 95.88 124 PHE A CA 1
ATOM 983 C C . PHE A 1 124 ? 8.653 1.355 8.895 1.00 95.88 124 PHE A C 1
ATOM 985 O O . PHE A 1 124 ? 7.977 2.156 8.268 1.00 95.88 124 PHE A O 1
ATOM 992 N N . HIS A 1 125 ? 8.278 0.891 10.092 1.00 94.56 125 HIS A N 1
ATOM 993 C CA . HIS A 1 125 ? 7.010 1.251 10.744 1.00 94.56 125 HIS A CA 1
ATOM 994 C C . HIS A 1 125 ? 5.758 0.950 9.891 1.00 94.56 125 HIS A C 1
ATOM 996 O O . HIS A 1 125 ? 4.819 1.738 9.790 1.00 94.56 125 HIS A O 1
ATOM 1002 N N . ALA A 1 126 ? 5.719 -0.248 9.313 1.00 95.44 126 ALA A N 1
ATOM 1003 C CA . ALA A 1 126 ? 4.966 -0.508 8.086 1.00 95.44 126 ALA A CA 1
ATOM 1004 C C . ALA A 1 126 ? 3.533 -1.012 8.266 1.00 95.44 126 ALA A C 1
ATOM 1006 O O . ALA A 1 126 ? 2.984 -1.703 7.405 1.00 95.44 126 ALA A O 1
ATOM 1007 N N . GLY A 1 127 ? 2.921 -0.719 9.414 1.00 97.06 127 GLY A N 1
ATOM 1008 C CA . GLY A 1 127 ? 1.569 -1.190 9.714 1.00 97.06 127 GLY A CA 1
ATOM 1009 C C . GLY A 1 127 ? 0.569 -0.739 8.647 1.00 97.06 127 GLY A C 1
ATOM 1010 O O . GLY A 1 127 ? -0.152 -1.563 8.082 1.00 97.06 127 GLY A O 1
ATOM 1011 N N . TYR A 1 128 ? 0.563 0.561 8.345 1.00 98.38 128 TYR A N 1
ATOM 1012 C CA . TYR A 1 128 ? -0.317 1.136 7.327 1.00 98.38 128 TYR A CA 1
ATOM 1013 C C . TYR A 1 128 ? 0.062 0.690 5.916 1.00 98.38 128 TYR A C 1
ATOM 1015 O O . TYR A 1 128 ? -0.840 0.329 5.164 1.00 98.38 128 TYR A O 1
ATOM 1023 N N . ASP A 1 129 ? 1.355 0.617 5.590 1.00 98.50 129 ASP A N 1
ATOM 1024 C CA . ASP A 1 129 ? 1.821 0.192 4.265 1.00 98.50 129 ASP A CA 1
ATOM 1025 C C . ASP A 1 129 ? 1.270 -1.184 3.888 1.00 98.50 129 ASP A C 1
ATOM 1027 O O . ASP A 1 129 ? 0.641 -1.375 2.844 1.00 98.50 129 ASP A O 1
ATOM 1031 N N . PHE A 1 130 ? 1.434 -2.153 4.791 1.00 98.44 130 PHE A N 1
ATOM 1032 C CA . PHE A 1 130 ? 0.890 -3.489 4.602 1.00 98.44 130 PHE A CA 1
ATOM 1033 C C . PHE A 1 130 ? -0.636 -3.511 4.633 1.00 98.44 130 PHE A C 1
ATOM 1035 O O . PHE A 1 130 ? -1.247 -4.301 3.913 1.00 98.44 130 PHE A O 1
ATOM 1042 N N . GLY A 1 131 ? -1.262 -2.639 5.425 1.00 98.50 131 GLY A N 1
ATOM 1043 C CA . GLY A 1 131 ? -2.703 -2.420 5.390 1.00 98.50 131 GLY A CA 1
ATOM 1044 C C . GLY A 1 131 ? -3.191 -2.050 3.991 1.00 98.50 131 GLY A C 1
ATOM 1045 O O . GLY A 1 131 ? -4.089 -2.706 3.461 1.00 98.50 131 GLY A O 1
ATOM 1046 N N . TYR A 1 132 ? -2.584 -1.042 3.369 1.00 98.69 132 TYR A N 1
ATOM 1047 C CA . TYR A 1 132 ? -2.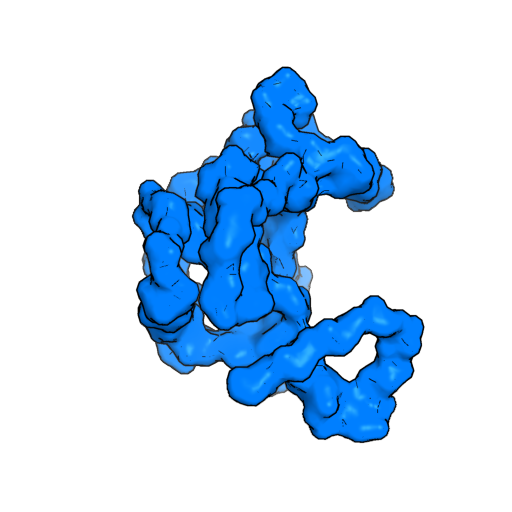952 -0.616 2.022 1.00 98.69 132 TYR A CA 1
ATOM 1048 C C . TYR A 1 132 ? -2.668 -1.695 0.982 1.00 98.69 132 TYR A C 1
ATOM 1050 O O . TYR A 1 132 ? -3.566 -1.998 0.195 1.00 98.69 132 TYR A O 1
ATOM 1058 N N . LEU A 1 133 ? -1.486 -2.328 1.004 1.00 98.25 133 LEU A N 1
ATOM 1059 C CA . LEU A 1 133 ? -1.185 -3.426 0.080 1.00 98.25 133 LEU A CA 1
ATOM 1060 C C . LEU A 1 133 ? -2.188 -4.579 0.219 1.00 98.25 133 LEU A C 1
ATOM 1062 O O . LEU A 1 133 ? -2.693 -5.063 -0.792 1.00 98.25 133 LEU A O 1
ATOM 1066 N N . LEU A 1 134 ? -2.518 -5.012 1.442 1.00 98.31 134 LEU A N 1
ATOM 1067 C CA . LEU A 1 134 ? -3.510 -6.071 1.648 1.00 98.31 134 LEU A CA 1
ATOM 1068 C C . LEU A 1 134 ? -4.892 -5.664 1.141 1.00 98.31 134 LEU A C 1
ATOM 1070 O O . LEU A 1 134 ? -5.545 -6.476 0.485 1.00 98.31 134 LEU A O 1
ATOM 1074 N N . LYS A 1 135 ? -5.336 -4.428 1.400 1.00 98.56 135 LYS A N 1
ATOM 1075 C CA . LYS A 1 135 ? -6.618 -3.913 0.891 1.00 98.56 135 LYS A CA 1
ATOM 1076 C C . LYS A 1 135 ? -6.689 -4.035 -0.630 1.00 98.56 135 LYS A C 1
ATOM 1078 O O . LYS A 1 135 ? -7.657 -4.585 -1.154 1.00 98.56 135 LYS A O 1
ATOM 1083 N N . ILE A 1 136 ? -5.669 -3.556 -1.343 1.00 97.88 136 ILE A N 1
ATOM 1084 C CA . ILE A 1 136 ? -5.687 -3.562 -2.811 1.00 97.88 136 ILE A CA 1
ATOM 1085 C C . ILE A 1 136 ? -5.495 -4.979 -3.382 1.00 97.88 136 ILE A C 1
ATOM 1087 O O . ILE A 1 136 ? -6.167 -5.335 -4.348 1.00 97.88 136 ILE A O 1
ATOM 1091 N N . LEU A 1 137 ? -4.650 -5.821 -2.773 1.00 98.00 137 LEU A N 1
ATOM 1092 C CA . LEU A 1 137 ? -4.413 -7.204 -3.216 1.00 98.00 137 LEU A CA 1
ATOM 1093 C C . LEU A 1 137 ? -5.642 -8.091 -3.025 1.00 98.00 137 LEU A C 1
ATOM 1095 O O . LEU A 1 137 ? -5.959 -8.905 -3.887 1.00 98.00 137 LEU A O 1
ATOM 1099 N N . THR A 1 138 ? -6.341 -7.930 -1.902 1.00 97.12 138 THR A N 1
ATOM 1100 C CA . THR A 1 138 ? -7.551 -8.705 -1.608 1.00 97.12 138 THR A CA 1
ATOM 1101 C C . THR A 1 138 ? -8.796 -8.119 -2.258 1.00 97.12 138 THR A C 1
ATOM 1103 O O . THR A 1 138 ? -9.819 -8.799 -2.289 1.00 97.12 138 THR A O 1
ATOM 1106 N N . CYS A 1 139 ? -8.735 -6.877 -2.755 1.00 95.62 139 CYS A N 1
ATOM 1107 C CA . CYS A 1 139 ? -9.891 -6.117 -3.238 1.00 95.62 139 CYS A CA 1
ATOM 1108 C C . CYS A 1 139 ? -11.056 -6.094 -2.227 1.00 95.62 139 CYS A C 1
ATOM 1110 O O . CYS A 1 139 ? -12.222 -6.048 -2.613 1.00 95.62 139 CYS A O 1
ATOM 1112 N N . ASN A 1 140 ? -10.742 -6.155 -0.932 1.00 96.62 140 ASN A N 1
ATOM 1113 C CA . ASN A 1 140 ? -11.704 -6.250 0.157 1.00 96.62 140 ASN A CA 1
ATOM 1114 C C . ASN A 1 140 ? -11.317 -5.308 1.298 1.00 96.62 140 ASN A C 1
ATOM 1116 O O . ASN A 1 140 ? -10.174 -4.863 1.418 1.00 96.62 140 ASN A O 1
ATOM 1120 N N . SER A 1 141 ? -12.286 -5.019 2.167 1.00 97.94 141 SER A N 1
ATOM 1121 C CA . SER A 1 141 ? -11.985 -4.418 3.464 1.00 97.94 141 SER A CA 1
ATOM 1122 C C . SER A 1 141 ? -11.036 -5.312 4.262 1.00 97.94 141 SER A C 1
ATOM 1124 O O . SER A 1 141 ? -11.131 -6.540 4.212 1.00 97.94 141 SER A O 1
ATOM 1126 N N . LEU A 1 142 ? -10.146 -4.690 5.035 1.00 98.50 142 LEU A N 1
ATOM 1127 C CA . LEU A 1 142 ? -9.282 -5.415 5.960 1.00 98.50 142 LEU A CA 1
ATOM 1128 C C . LEU A 1 142 ? -10.110 -6.245 6.962 1.00 98.50 142 LEU A C 1
ATOM 1130 O O . LEU A 1 142 ? -11.223 -5.828 7.306 1.00 98.50 142 LEU A O 1
ATOM 1134 N N . PRO A 1 143 ? -9.573 -7.382 7.455 1.00 98.31 143 PRO A N 1
ATOM 1135 C CA . PRO A 1 143 ? -10.278 -8.270 8.379 1.00 98.31 143 PRO A CA 1
ATOM 1136 C C . PRO A 1 143 ? -10.856 -7.578 9.619 1.00 98.31 143 PRO A C 1
ATOM 1138 O O . PRO A 1 143 ? -10.396 -6.529 10.055 1.00 98.31 143 PRO A O 1
ATOM 1141 N N . ASP A 1 144 ? -11.862 -8.183 10.247 1.00 95.94 144 ASP A N 1
ATOM 1142 C CA . ASP A 1 144 ? -12.457 -7.595 11.455 1.00 95.94 144 ASP A CA 1
ATOM 1143 C C . ASP A 1 144 ? -11.552 -7.671 12.681 1.00 95.94 144 ASP A C 1
ATOM 1145 O O . ASP A 1 144 ? -11.669 -6.854 13.592 1.00 95.94 144 ASP A O 1
ATOM 1149 N N . THR A 1 145 ? -10.629 -8.630 12.692 1.00 94.75 145 THR A N 1
ATOM 1150 C CA . THR A 1 145 ? -9.729 -8.880 13.815 1.00 94.75 145 THR A CA 1
ATOM 1151 C C . THR A 1 145 ? -8.279 -8.771 13.380 1.00 94.75 145 THR A C 1
ATOM 1153 O O . THR A 1 145 ? -7.908 -9.169 12.272 1.00 94.75 145 THR A O 1
ATOM 1156 N N . GLN A 1 146 ? -7.430 -8.320 14.302 1.00 95.62 146 GLN A N 1
ATOM 1157 C CA . GLN A 1 146 ? -5.989 -8.263 14.082 1.00 95.62 146 GLN A CA 1
ATOM 1158 C C . GLN A 1 146 ? -5.404 -9.656 13.790 1.00 95.62 146 GLN A C 1
ATOM 1160 O O . GLN A 1 146 ? -4.523 -9.813 12.949 1.00 95.62 146 GLN A O 1
ATOM 1165 N N . VAL A 1 147 ? -5.945 -10.695 14.431 1.00 96.31 147 VAL A N 1
ATOM 1166 C CA . VAL A 1 147 ? -5.573 -12.089 14.154 1.00 96.31 147 VAL A CA 1
ATOM 1167 C C . VAL A 1 147 ? -5.866 -12.454 12.695 1.00 96.31 147 VAL A C 1
ATOM 1169 O O . VAL A 1 147 ? -5.036 -13.081 12.040 1.00 96.31 147 VAL A O 1
ATOM 1172 N N . GLY A 1 148 ? -7.024 -12.053 12.162 1.00 97.56 148 GLY A N 1
ATOM 1173 C CA . GLY A 1 148 ? -7.359 -12.234 10.748 1.00 97.56 148 GLY A CA 1
ATOM 1174 C C . GLY A 1 148 ? -6.403 -11.485 9.820 1.00 97.56 148 GLY A C 1
ATOM 1175 O O . GLY A 1 148 ? -5.946 -12.047 8.827 1.00 97.56 148 GLY A O 1
ATOM 1176 N N . PHE A 1 149 ? -6.038 -10.254 10.178 1.00 98.06 149 PHE A N 1
ATOM 1177 C CA . PHE A 1 149 ? -5.047 -9.467 9.444 1.00 98.06 149 PHE A CA 1
ATOM 1178 C C . PHE A 1 149 ? -3.688 -10.160 9.379 1.00 98.06 149 PHE A C 1
ATOM 1180 O O . PHE A 1 149 ? -3.153 -10.348 8.290 1.00 98.06 149 PHE A O 1
ATOM 1187 N N . PHE A 1 150 ? -3.161 -10.623 10.515 1.00 97.00 150 PHE A N 1
ATOM 1188 C CA . PHE A 1 150 ? -1.870 -11.311 10.543 1.00 97.00 150 PHE A CA 1
ATOM 1189 C C . PHE A 1 150 ? -1.887 -12.663 9.823 1.00 97.00 150 PHE A C 1
ATOM 1191 O O . PHE A 1 150 ? -0.874 -13.062 9.249 1.00 97.00 150 PHE A O 1
ATOM 1198 N N . LYS A 1 151 ? -3.033 -13.356 9.785 1.00 98.12 151 LYS A N 1
ATOM 1199 C CA . LYS A 1 151 ? -3.197 -14.553 8.946 1.00 98.12 151 LYS A CA 1
ATOM 1200 C C . LYS A 1 151 ? -3.023 -14.223 7.465 1.00 98.12 151 LYS A C 1
ATOM 1202 O O . LYS A 1 151 ? -2.295 -14.937 6.785 1.00 98.12 151 LYS A O 1
ATOM 1207 N N . LEU A 1 152 ? -3.641 -13.144 6.977 1.00 98.19 152 LEU A N 1
ATOM 1208 C CA . LEU A 1 152 ? -3.455 -12.702 5.591 1.00 98.19 152 LEU A CA 1
ATOM 1209 C C . LEU A 1 152 ? -2.031 -12.206 5.341 1.00 98.19 152 LEU A C 1
ATOM 1211 O O . LEU A 1 152 ? -1.436 -12.584 4.338 1.00 98.19 152 LEU A O 1
ATOM 1215 N N . MET A 1 153 ? -1.451 -11.444 6.268 1.00 97.81 153 MET A N 1
ATOM 1216 C CA . MET A 1 153 ? -0.050 -11.023 6.188 1.00 97.81 153 MET A CA 1
ATOM 1217 C C . MET A 1 153 ? 0.886 -12.205 5.960 1.00 97.81 153 MET A C 1
ATOM 1219 O O . MET A 1 153 ? 1.688 -12.169 5.038 1.00 97.81 153 MET A O 1
ATOM 1223 N N . LYS A 1 154 ? 0.737 -13.283 6.738 1.00 97.38 154 LYS A N 1
ATOM 1224 C CA . LYS A 1 154 ? 1.569 -14.484 6.604 1.00 97.38 154 LYS A CA 1
ATOM 1225 C C . LYS A 1 154 ? 1.404 -15.191 5.253 1.00 97.38 154 LYS A C 1
ATOM 1227 O O . LYS A 1 154 ? 2.323 -15.870 4.817 1.00 97.38 154 LYS A O 1
ATOM 1232 N N . ILE A 1 155 ? 0.246 -15.054 4.610 1.00 98.00 155 ILE A N 1
ATOM 1233 C CA . ILE A 1 155 ? -0.013 -15.629 3.286 1.00 98.00 155 ILE A CA 1
ATOM 1234 C C . ILE A 1 155 ? 0.642 -14.763 2.202 1.00 98.00 155 ILE A C 1
ATOM 1236 O O . ILE A 1 155 ? 1.413 -15.269 1.395 1.00 98.00 155 ILE A O 1
ATOM 1240 N N . TYR A 1 156 ? 0.354 -13.459 2.184 1.00 98.31 156 TYR A N 1
ATOM 1241 C CA . TYR A 1 156 ? 0.796 -12.549 1.118 1.00 98.31 156 TYR A CA 1
ATOM 1242 C C . TYR A 1 156 ? 2.261 -12.117 1.244 1.00 98.31 156 TYR A C 1
ATOM 1244 O O . TYR A 1 156 ? 2.928 -11.926 0.226 1.00 98.31 156 TYR A O 1
ATOM 1252 N N . PHE A 1 157 ? 2.760 -12.000 2.475 1.00 98.06 157 PHE A N 1
ATOM 1253 C CA . PHE A 1 157 ? 4.095 -11.516 2.831 1.00 98.06 157 PHE A CA 1
ATOM 1254 C C . PHE A 1 157 ? 4.741 -12.470 3.851 1.00 98.06 157 PHE A C 1
ATOM 1256 O O . PHE A 1 157 ? 4.872 -12.121 5.028 1.00 98.06 157 PHE A O 1
ATOM 1263 N N . PRO A 1 158 ? 5.122 -13.694 3.438 1.00 97.06 158 PRO A N 1
ATOM 1264 C CA . PRO A 1 158 ? 5.523 -14.745 4.375 1.00 97.06 158 PRO A CA 1
ATOM 1265 C C . PRO A 1 158 ? 6.717 -14.365 5.253 1.00 97.06 158 PRO A C 1
ATOM 1267 O O . PRO A 1 158 ? 6.749 -14.711 6.436 1.00 97.06 158 PRO A O 1
ATOM 1270 N N . THR A 1 159 ? 7.659 -13.602 4.688 1.00 96.88 159 THR A N 1
ATOM 1271 C CA . THR A 1 159 ? 8.828 -13.097 5.407 1.00 96.88 159 THR A CA 1
ATOM 1272 C C . THR A 1 159 ? 8.940 -11.585 5.261 1.00 96.88 159 THR A C 1
ATOM 1274 O O . THR A 1 159 ? 9.080 -11.062 4.153 1.00 96.88 159 THR A O 1
ATOM 1277 N N . PHE A 1 160 ? 8.924 -10.873 6.389 1.00 96.44 160 PHE A N 1
ATOM 1278 C CA . PHE A 1 160 ? 9.155 -9.434 6.427 1.00 96.44 160 PHE A CA 1
ATOM 1279 C C . PHE A 1 160 ? 9.953 -9.005 7.664 1.00 96.44 160 PHE A C 1
ATOM 1281 O O . PHE A 1 160 ? 9.908 -9.652 8.710 1.00 96.44 160 PHE A O 1
ATOM 1288 N N . TYR A 1 161 ? 10.657 -7.885 7.537 1.00 95.94 161 TYR A N 1
ATOM 1289 C CA . TYR A 1 161 ? 11.455 -7.248 8.575 1.00 95.94 161 TYR A CA 1
ATOM 1290 C C . TYR A 1 161 ? 11.094 -5.767 8.657 1.00 95.94 161 TYR A C 1
ATOM 1292 O O . TYR A 1 161 ? 11.317 -5.011 7.709 1.00 95.94 161 TYR A O 1
ATOM 1300 N N . ASP A 1 162 ? 10.569 -5.352 9.808 1.00 95.88 162 ASP A N 1
ATOM 1301 C CA . ASP A 1 162 ? 10.340 -3.942 10.113 1.00 95.88 162 ASP A CA 1
ATOM 1302 C C . ASP A 1 162 ? 11.574 -3.375 10.825 1.00 95.88 162 ASP A C 1
ATOM 1304 O O . ASP A 1 162 ? 11.866 -3.718 11.975 1.00 95.88 162 ASP A O 1
ATOM 1308 N N . ILE A 1 163 ? 12.311 -2.504 10.138 1.00 95.25 163 ILE A N 1
ATOM 1309 C CA . ILE A 1 163 ? 13.546 -1.903 10.645 1.00 95.25 163 ILE A CA 1
ATOM 1310 C C . ILE A 1 163 ? 13.291 -1.107 11.929 1.00 95.25 163 ILE A C 1
ATOM 1312 O O . ILE A 1 163 ? 14.094 -1.182 12.856 1.00 95.25 163 ILE A O 1
ATOM 1316 N N . ASN A 1 164 ? 12.159 -0.408 12.046 1.00 92.19 164 ASN A N 1
ATOM 1317 C CA . ASN A 1 164 ? 11.811 0.328 13.261 1.00 92.19 164 ASN A CA 1
ATOM 1318 C C . ASN A 1 164 ? 11.564 -0.606 14.453 1.00 92.19 164 ASN A C 1
ATOM 1320 O O . ASN A 1 164 ? 11.898 -0.267 15.588 1.00 92.19 164 ASN A O 1
ATOM 1324 N N . HIS A 1 165 ? 11.026 -1.803 14.215 1.00 89.00 165 HIS A N 1
ATOM 1325 C CA . HIS A 1 165 ? 10.958 -2.827 15.255 1.00 89.00 165 HIS A CA 1
ATOM 1326 C C . HIS A 1 165 ? 12.352 -3.357 15.620 1.00 89.00 165 HIS A C 1
ATOM 1328 O O . HIS A 1 165 ? 12.686 -3.397 16.802 1.00 89.00 165 HIS A O 1
ATOM 1334 N N . LEU A 1 166 ? 13.184 -3.698 14.629 1.00 90.25 166 LEU A N 1
ATOM 1335 C CA . LEU A 1 166 ? 14.537 -4.223 14.856 1.00 90.25 166 LEU A CA 1
ATOM 1336 C C . LEU A 1 166 ? 15.437 -3.239 15.617 1.00 90.25 166 LEU A C 1
ATOM 1338 O O . LEU A 1 166 ? 16.171 -3.651 16.512 1.00 90.25 166 LEU A O 1
ATOM 1342 N N . MET A 1 167 ? 15.343 -1.938 15.326 1.00 89.50 167 MET A N 1
ATOM 1343 C CA . MET A 1 167 ? 16.125 -0.901 16.009 1.00 89.50 167 MET A CA 1
ATOM 1344 C C . MET A 1 167 ? 15.910 -0.880 17.526 1.00 89.50 167 MET A C 1
ATOM 1346 O O . MET A 1 167 ? 16.839 -0.544 18.254 1.00 89.50 167 MET A O 1
ATOM 1350 N N . LYS A 1 168 ? 14.742 -1.302 18.031 1.00 86.88 168 LYS A N 1
ATOM 1351 C CA . LYS A 1 168 ? 14.475 -1.386 19.482 1.00 86.88 168 LYS A CA 1
ATOM 1352 C C . LYS A 1 168 ? 15.377 -2.390 20.202 1.00 86.88 168 LYS A C 1
ATOM 1354 O O . LYS A 1 168 ? 15.537 -2.296 21.414 1.00 86.88 168 LYS A O 1
ATOM 1359 N N . PHE A 1 169 ? 15.958 -3.331 19.463 1.00 83.81 169 PHE A N 1
ATOM 1360 C CA . PHE A 1 169 ? 16.860 -4.362 19.975 1.00 83.81 169 PHE A CA 1
ATOM 1361 C C . PHE A 1 169 ? 18.331 -4.076 19.640 1.00 83.81 169 PHE A C 1
ATOM 1363 O O . PHE A 1 169 ? 19.221 -4.798 20.086 1.00 83.81 169 PHE A O 1
ATOM 1370 N N . CYS A 1 170 ? 18.606 -3.006 18.889 1.00 81.44 170 CYS A N 1
ATOM 1371 C CA . CYS A 1 170 ? 19.954 -2.549 18.577 1.00 81.44 170 CYS A CA 1
ATOM 1372 C C . CYS A 1 170 ? 20.371 -1.458 19.572 1.00 81.44 170 CYS A C 1
ATOM 1374 O O . CYS A 1 170 ? 19.976 -0.302 19.445 1.00 81.44 170 CYS A O 1
ATOM 1376 N N . ASN A 1 171 ? 21.232 -1.807 20.532 1.00 62.09 171 ASN A N 1
ATOM 1377 C CA . ASN A 1 171 ? 21.695 -0.915 21.611 1.00 62.09 171 ASN A CA 1
ATOM 1378 C C . ASN A 1 171 ? 22.464 0.349 21.152 1.00 62.09 171 ASN A C 1
ATOM 1380 O O . ASN A 1 171 ? 22.852 1.158 21.990 1.00 62.09 171 ASN A O 1
ATOM 1384 N N . SER A 1 172 ? 22.711 0.530 19.852 1.00 57.56 172 SER A N 1
ATOM 1385 C CA . SER A 1 172 ? 23.581 1.575 19.294 1.00 57.56 172 SER A CA 1
ATOM 1386 C C . SER A 1 172 ? 22.909 2.526 18.293 1.00 57.56 172 SER A C 1
ATOM 1388 O O . SER A 1 172 ? 23.569 3.445 17.815 1.00 57.56 172 SER A O 1
ATOM 1390 N N . LEU A 1 173 ? 21.613 2.371 17.995 1.00 51.47 173 LEU A N 1
ATOM 1391 C CA . LEU A 1 173 ? 20.872 3.253 17.079 1.00 51.47 173 LEU A CA 1
ATOM 1392 C C . LEU A 1 173 ? 19.799 4.049 17.836 1.00 51.47 173 LEU A C 1
ATOM 1394 O O . LEU A 1 173 ? 18.606 3.937 17.572 1.00 51.47 173 LEU A O 1
ATOM 1398 N N . GLN A 1 174 ? 20.218 4.866 18.805 1.00 45.16 174 GLN A N 1
ATOM 1399 C CA . GLN A 1 174 ? 19.347 5.904 19.358 1.00 45.16 174 GLN A CA 1
ATOM 1400 C C . GLN A 1 174 ? 19.252 7.064 18.356 1.00 45.16 174 GLN A C 1
ATOM 1402 O O . GLN A 1 174 ? 19.988 8.041 18.452 1.00 45.16 174 GLN A O 1
ATOM 1407 N N . CYS A 1 175 ? 18.328 6.975 17.397 1.00 40.16 175 CYS A N 1
ATOM 1408 C CA . CYS A 1 175 ? 17.781 8.182 16.783 1.00 40.16 175 CYS A CA 1
ATOM 1409 C C . CYS A 1 175 ? 16.794 8.794 17.782 1.00 40.16 175 CYS A C 1
ATOM 1411 O O . CYS A 1 175 ? 15.712 8.271 18.038 1.00 40.16 175 CYS A O 1
ATOM 1413 N N . SER A 1 176 ? 17.216 9.888 18.402 1.00 39.38 176 SER A N 1
ATOM 1414 C CA . SER A 1 176 ? 16.449 10.691 19.341 1.00 39.38 176 SER A CA 1
ATOM 1415 C C . SER A 1 176 ? 15.225 11.327 18.670 1.00 39.38 176 SER A C 1
ATOM 1417 O O . SER A 1 176 ? 15.296 12.407 18.096 1.00 39.38 176 SER A O 1
ATOM 1419 N N . SER A 1 177 ? 14.069 10.677 18.777 1.00 36.06 177 SER A N 1
ATOM 1420 C CA . SER A 1 177 ? 12.782 11.329 19.068 1.00 36.06 177 SER A CA 1
ATOM 1421 C C . SER A 1 177 ? 11.728 10.277 19.418 1.00 36.06 177 SER A C 1
ATOM 1423 O O . SER A 1 177 ? 11.602 9.231 18.791 1.00 36.06 177 SER A O 1
ATOM 1425 N N . ALA A 1 178 ? 11.032 10.549 20.515 1.00 37.78 178 ALA A N 1
ATOM 1426 C CA . ALA A 1 178 ? 10.099 9.675 21.199 1.00 37.78 178 ALA A CA 1
ATOM 1427 C C . ALA A 1 178 ? 8.928 9.196 20.321 1.00 37.78 178 ALA A C 1
ATOM 1429 O O . ALA A 1 178 ? 8.301 9.990 19.631 1.00 37.78 178 ALA A O 1
ATOM 1430 N N . ILE A 1 179 ? 8.551 7.922 20.451 1.00 34.59 179 ILE A N 1
ATOM 1431 C CA . ILE A 1 179 ? 7.398 7.475 21.254 1.00 34.59 179 ILE A CA 1
ATOM 1432 C C . ILE A 1 179 ? 7.483 5.949 21.370 1.00 34.59 179 ILE A C 1
ATOM 1434 O O . ILE A 1 179 ? 7.580 5.210 20.390 1.00 34.59 179 ILE A O 1
ATOM 1438 N N . ALA A 1 180 ? 7.485 5.484 22.614 1.00 36.16 180 ALA A N 1
ATOM 1439 C CA . ALA A 1 180 ? 7.486 4.081 22.966 1.00 36.16 180 ALA A CA 1
ATOM 1440 C C . ALA A 1 180 ? 6.221 3.381 22.446 1.00 36.16 180 ALA A C 1
ATOM 1442 O O . ALA A 1 180 ? 5.100 3.814 22.696 1.00 36.16 180 ALA A O 1
ATOM 1443 N N . CYS A 1 181 ? 6.412 2.240 21.793 1.00 30.02 181 CYS A N 1
ATOM 1444 C CA . CYS A 1 181 ? 5.443 1.151 21.810 1.00 30.02 181 CYS A CA 1
ATOM 1445 C C . CYS A 1 181 ? 6.233 -0.136 22.022 1.00 30.02 181 CYS A C 1
ATOM 1447 O O . CYS A 1 181 ? 6.812 -0.701 21.090 1.00 30.02 181 CYS A O 1
ATOM 1449 N N . THR A 1 182 ? 6.330 -0.527 23.286 1.00 28.72 182 THR A N 1
ATOM 1450 C CA . THR A 1 182 ? 6.622 -1.884 23.737 1.00 28.72 182 THR A CA 1
ATOM 1451 C C . THR A 1 182 ? 5.570 -2.815 23.142 1.00 28.72 182 THR A C 1
ATOM 1453 O O . THR A 1 182 ? 4.379 -2.532 23.236 1.00 28.72 182 THR A O 1
ATOM 1456 N N . VAL A 1 183 ? 6.000 -3.911 22.525 1.00 33.06 183 VAL A N 1
ATOM 1457 C CA . VAL A 1 183 ? 5.108 -5.018 22.173 1.00 33.06 183 VAL A CA 1
ATOM 1458 C C . VAL A 1 183 ? 5.796 -6.270 22.693 1.00 33.06 183 VAL A C 1
ATOM 1460 O O . VAL A 1 183 ? 6.907 -6.578 22.258 1.00 33.06 183 VAL A O 1
ATOM 1463 N N . GLY A 1 184 ? 5.184 -6.869 23.715 1.00 31.48 184 GLY A N 1
ATOM 1464 C CA . GLY A 1 184 ? 5.391 -8.269 24.075 1.00 31.48 184 GLY A CA 1
ATOM 1465 C C . GLY A 1 184 ? 4.476 -9.172 23.263 1.00 31.48 184 GLY A C 1
ATOM 1466 O O . GLY A 1 184 ? 3.598 -8.630 22.553 1.00 31.48 184 GLY A O 1
#

Organism: Oryza brachyantha (NCBI:txid4533)

Sequence (184 aa):
MDTEFPGIVCRPVGAFHSLTDYNYATLKANVNMLHLIQLGLTFSGPRGELPALGDDRRRCVWQFNFCEFDDARDIFASDSIELLRRSGLDFRHNAECGVNARRFTELLMSSGVVLNDSVYWVTFHAGYDFGYLLKILTCNSLPDTQVGFFKLMKIYFPTFYDINHLMKFCNSLQCSSAIACTVG

Secondary structure (DSSP, 8-state):
-EEE---------S--SSHHHHHHHHHHHHHHHSPP-EEEE----TTSPPPEETTTTEE--EEEEBSS--TTTS---HHHHHHHHHTT--HHHHHHHPBPHHHHHHHHHHTTSSS-TT-EEEESSTHHHHHHHHHHHHTSPPPSSHHHHHHHHHHH-SEEEEHHHHHTT-TT------------